Protein 2P1A (pdb70)

InterPro domains:
  IPR034660 DinB/YfiT-like putative metalloenzymes [G3DSA:1.20.120.450] (1-145)
  IPR034660 DinB/YfiT-like putative metalloenzymes [SSF109854] (1-140)

Structure (mmCIF, N/CA/C/O backbone):
data_2P1A
#
_entry.id   2P1A
#
_cell.length_a   45.470
_cell.length_b   77.820
_cell.length_c   87.070
_cell.angle_alpha   90.000
_cell.angle_beta   90.000
_cell.angle_gamma   90.000
#
_symmetry.space_group_name_H-M   'P 21 21 21'
#
loop_
_entity.id
_entity.type
_entity.pdbx_description
1 polymer 'Hypothetical protein'
2 water water
#
loop_
_atom_site.group_PDB
_atom_site.id
_atom_site.type_symbol
_atom_site.label_atom_id
_atom_site.label_alt_id
_atom_site.label_comp_id
_atom_site.label_asym_id
_atom_site.label_entity_id
_atom_site.label_seq_id
_atom_site.pdbx_PDB_ins_code
_atom_site.Cartn_x
_atom_site.Cartn_y
_atom_site.Cartn_z
_atom_site.occupancy
_atom_site.B_iso_or_equiv
_atom_site.auth_seq_id
_atom_site.auth_comp_id
_atom_site.auth_asym_id
_atom_site.auth_atom_id
_atom_site.pdbx_PDB_model_num
ATOM 1 N N . GLY A 1 1 ? 54.328 45.294 68.253 1.00 65.51 0 GLY A N 1
ATOM 2 C CA . GLY A 1 1 ? 55.612 45.481 67.514 1.00 65.10 0 GLY A CA 1
ATOM 3 C C . GLY A 1 1 ? 55.518 44.609 66.286 1.00 66.02 0 GLY A C 1
ATOM 4 O O . GLY A 1 1 ? 55.231 45.091 65.198 1.00 65.88 0 GLY A O 1
ATOM 13 N N . PHE A 1 3 ? 53.260 42.173 66.074 1.00 54.80 2 PHE A N 1
ATOM 14 C CA . PHE A 1 3 ? 51.812 42.009 65.908 1.00 49.76 2 PHE A CA 1
ATOM 15 C C . PHE A 1 3 ? 51.133 43.216 65.284 1.00 46.49 2 PHE A C 1
ATOM 16 O O . PHE A 1 3 ? 50.301 43.057 64.392 1.00 44.86 2 PHE A O 1
ATOM 24 N N . VAL A 1 4 ? 51.483 44.414 65.756 1.00 43.96 3 VAL A N 1
ATOM 25 C CA . VAL A 1 4 ? 50.940 45.664 65.200 1.00 41.79 3 VAL A CA 1
ATOM 26 C C . VAL A 1 4 ? 51.419 45.825 63.748 1.00 41.32 3 VAL A C 1
ATOM 27 O O . VAL A 1 4 ? 50.619 46.170 62.878 1.00 41.01 3 VAL A O 1
ATOM 31 N N . GLN A 1 5 ? 52.697 45.556 63.488 1.00 41.48 4 GLN A N 1
ATOM 32 C CA . GLN A 1 5 ? 53.218 45.643 62.122 1.00 45.13 4 GLN A CA 1
ATOM 33 C C . GLN A 1 5 ? 52.550 44.666 61.167 1.00 42.97 4 GLN A C 1
ATOM 34 O O . GLN A 1 5 ? 52.336 45.003 59.995 1.00 44.54 4 GLN A O 1
ATOM 40 N N . SER A 1 6 ? 52.232 43.469 61.661 1.00 41.59 5 SER A N 1
ATOM 41 C CA . SER A 1 6 ? 51.513 42.472 60.870 1.00 40.84 5 SER A CA 1
ATOM 42 C C . SER A 1 6 ? 50.129 42.985 60.492 1.00 38.73 5 SER A C 1
ATOM 43 O O . SER A 1 6 ? 49.745 42.922 59.328 1.00 38.31 5 SER A O 1
ATOM 46 N N . ALA A 1 7 ? 49.397 43.507 61.476 1.00 37.89 6 ALA A N 1
ATOM 47 C CA . ALA A 1 7 ? 48.041 44.038 61.256 1.00 35.91 6 ALA A CA 1
ATOM 48 C C . ALA A 1 7 ? 48.029 45.244 60.312 1.00 35.38 6 ALA A C 1
ATOM 49 O O . ALA A 1 7 ? 47.118 45.360 59.503 1.00 36.27 6 ALA A O 1
ATOM 51 N N . LEU A 1 8 ? 49.025 46.125 60.420 1.00 35.17 7 LEU A N 1
ATOM 52 C CA . LEU A 1 8 ? 49.137 47.284 59.532 1.00 36.56 7 LEU A CA 1
ATOM 53 C C . LEU A 1 8 ? 49.534 46.868 58.107 1.00 39.76 7 LEU A C 1
ATOM 54 O O . LEU A 1 8 ? 49.140 47.543 57.158 1.00 40.44 7 LEU A O 1
ATOM 59 N N . HIS A 1 9 ? 50.315 45.795 57.951 1.00 41.91 8 HIS A N 1
ATOM 60 C CA . HIS A 1 9 ? 50.659 45.297 56.606 1.00 44.55 8 HIS A CA 1
ATOM 61 C C . HIS A 1 9 ? 49.408 44.725 55.920 1.00 44.23 8 HIS A C 1
ATOM 62 O O . HIS A 1 9 ? 49.172 44.980 54.732 1.00 45.68 8 HIS A O 1
ATOM 69 N N . GLN A 1 10 ? 48.617 43.975 56.686 1.00 43.41 9 GLN A N 1
ATOM 70 C CA . GLN A 1 10 ? 47.341 43.399 56.230 1.00 44.61 9 GLN A CA 1
ATOM 71 C C . GLN A 1 10 ? 46.441 44.520 55.657 1.00 46.73 9 GLN A C 1
ATOM 72 O O . GLN A 1 10 ? 45.893 44.388 54.554 1.00 48.69 9 GLN A O 1
ATOM 78 N N . LEU A 1 11 ? 46.351 45.629 56.395 1.00 46.46 10 LEU A N 1
ATOM 79 C CA . LEU A 1 11 ? 45.575 46.798 55.993 1.00 46.39 10 LEU A CA 1
ATOM 80 C C . LEU A 1 11 ? 46.185 47.543 54.802 1.00 46.90 10 LEU A C 1
ATOM 81 O O . LEU A 1 11 ? 45.443 47.968 53.913 1.00 48.35 10 LEU A O 1
ATOM 86 N N . LYS A 1 12 ? 47.508 47.709 54.782 1.00 47.59 11 LYS A N 1
ATOM 87 C CA . LYS A 1 12 ? 48.171 48.419 53.678 1.00 50.08 11 LYS A CA 1
ATOM 88 C C . LYS A 1 12 ? 47.948 47.722 52.340 1.00 50.70 11 LYS A C 1
ATOM 89 O O . LYS A 1 12 ? 47.722 48.402 51.336 1.00 51.70 11 LYS A O 1
ATOM 95 N N . VAL A 1 13 ? 48.049 46.387 52.333 1.00 50.30 12 VAL A N 1
ATOM 96 C CA . VAL A 1 13 ? 47.804 45.572 51.124 1.00 49.53 12 VAL A CA 1
ATOM 97 C C . VAL A 1 13 ? 46.365 45.759 50.639 1.00 48.74 12 VAL A C 1
ATOM 98 O O . VAL A 1 13 ? 46.134 45.890 49.439 1.00 51.18 12 VAL A O 1
ATOM 102 N N . ALA A 1 14 ? 45.420 45.774 51.581 1.00 47.28 13 ALA A N 1
ATOM 103 C CA . ALA A 1 14 ? 44.000 46.011 51.303 1.00 46.67 13 ALA A CA 1
ATOM 104 C C . ALA A 1 14 ? 43.787 47.388 50.653 1.00 47.26 13 ALA A C 1
ATOM 105 O O . ALA A 1 14 ? 43.128 47.497 49.610 1.00 48.06 13 ALA A O 1
ATOM 107 N N . VAL A 1 15 ? 44.363 48.420 51.276 1.00 46.61 14 VAL A N 1
ATOM 108 C CA . VAL A 1 15 ? 44.298 49.795 50.776 1.00 44.66 14 VAL A CA 1
ATOM 109 C C . VAL A 1 15 ? 44.985 49.899 49.422 1.00 47.67 14 VAL A C 1
ATOM 110 O O . VAL A 1 15 ? 44.388 50.416 48.487 1.00 47.17 14 VAL A O 1
ATOM 114 N N . ASP A 1 16 ? 46.227 49.413 49.333 1.00 49.07 15 ASP A N 1
ATOM 115 C CA . ASP A 1 16 ? 47.006 49.467 48.084 1.00 50.30 15 ASP A CA 1
ATOM 116 C C . ASP A 1 16 ? 46.318 48.773 46.911 1.00 50.14 15 ASP A C 1
ATOM 117 O O . ASP A 1 16 ? 46.428 49.275 45.793 1.00 52.68 15 ASP A O 1
ATOM 122 N N . THR A 1 17 ? 45.614 47.661 47.168 1.00 50.45 16 THR A N 1
ATOM 123 C CA A THR A 1 17 ? 44.855 46.946 46.130 0.50 50.96 16 THR A CA 1
ATOM 124 C CA B THR A 1 17 ? 44.868 46.954 46.115 0.50 50.98 16 THR A CA 1
ATOM 125 C C . THR A 1 17 ? 43.595 47.735 45.745 1.00 51.40 16 THR A C 1
ATOM 126 O O . THR A 1 17 ? 43.219 47.788 44.569 1.00 52.37 16 THR A O 1
ATOM 133 N N . SER A 1 18 ? 42.934 48.345 46.737 1.00 50.40 17 SER A N 1
ATOM 134 C CA . SER A 1 18 ? 41.740 49.171 46.482 1.00 49.51 17 SER A CA 1
ATOM 135 C C . SER A 1 18 ? 42.069 50.388 45.620 1.00 50.50 17 SER A C 1
ATOM 136 O O . SER A 1 18 ? 41.258 50.779 44.786 1.00 51.59 17 SER A O 1
ATOM 139 N N . ILE A 1 19 ? 43.243 50.983 45.844 1.00 50.54 18 ILE A N 1
ATOM 140 C CA . ILE A 1 19 ? 43.706 52.147 45.089 1.00 52.00 18 ILE A CA 1
ATOM 141 C C . ILE A 1 19 ? 43.930 51.777 43.624 1.00 56.19 18 ILE A C 1
ATOM 142 O O . ILE A 1 19 ? 43.466 52.507 42.746 1.00 58.53 18 ILE A O 1
ATOM 147 N N . GLN A 1 20 ? 44.603 50.653 43.363 1.00 60.07 19 GLN A N 1
ATOM 148 C CA . GLN A 1 20 ? 44.858 50.208 41.975 1.00 64.55 19 GLN A CA 1
ATOM 149 C C . GLN A 1 20 ? 43.579 49.704 41.275 1.00 66.55 19 GLN A C 1
ATOM 150 O O . GLN A 1 20 ? 43.446 49.882 40.059 1.00 67.06 19 GLN A O 1
ATOM 164 N N . LEU A 1 22 ? 40.661 51.042 41.691 1.00 70.75 21 LEU A N 1
ATOM 165 C CA . LEU A 1 22 ? 40.015 52.317 41.287 1.00 68.87 21 LEU A CA 1
ATOM 166 C C . LEU A 1 22 ? 40.574 52.927 39.986 1.00 69.58 21 LEU A C 1
ATOM 167 O O . LEU A 1 22 ? 39.895 53.752 39.370 1.00 69.67 21 LEU A O 1
ATOM 172 N N . ASP A 1 23 ? 41.797 52.557 39.588 1.00 70.44 22 ASP A N 1
ATOM 173 C CA . ASP A 1 23 ? 42.365 53.010 38.305 1.00 71.46 22 ASP A CA 1
ATOM 174 C C . ASP A 1 23 ? 41.703 52.323 37.084 1.00 72.19 22 ASP A C 1
ATOM 175 O O . ASP A 1 23 ? 41.754 52.869 35.980 1.00 72.54 22 ASP A O 1
ATOM 180 N N . GLN A 1 24 ? 41.063 51.164 37.286 1.00 73.33 23 GLN A N 1
ATOM 181 C CA . GLN A 1 24 ? 40.424 50.395 36.196 1.00 74.23 23 GLN A CA 1
ATOM 182 C C . GLN A 1 24 ? 38.977 50.832 35.872 1.00 75.03 23 GLN A C 1
ATOM 183 O O . GLN A 1 24 ? 38.326 50.168 35.052 1.00 75.40 23 GLN A O 1
ATOM 189 N N . TYR A 1 25 ? 38.467 51.894 36.524 1.00 75.57 24 TYR A N 1
ATOM 190 C CA . TYR A 1 25 ? 37.098 52.426 36.303 1.00 74.98 24 TYR A CA 1
ATOM 191 C C . TYR A 1 25 ? 37.075 53.952 36.252 1.00 74.55 24 TYR A C 1
ATOM 192 O O . TYR A 1 25 ? 37.995 54.605 36.755 1.00 74.10 24 TYR A O 1
ATOM 201 N N . THR A 1 26 ? 36.011 54.496 35.647 1.00 74.54 25 THR A N 1
ATOM 202 C CA . THR A 1 26 ? 35.750 55.953 35.576 1.00 73.53 25 THR A CA 1
ATOM 203 C C . THR A 1 26 ? 34.661 56.266 36.605 1.00 73.08 25 THR A C 1
ATOM 204 O O . THR A 1 26 ? 33.939 55.363 37.063 1.00 72.25 25 THR A O 1
ATOM 208 N N . GLU A 1 27 ? 34.537 57.544 36.955 1.00 72.97 26 GLU A N 1
ATOM 209 C CA . GLU A 1 27 ? 33.516 58.002 37.912 1.00 73.63 26 GLU A CA 1
ATOM 210 C C . GLU A 1 27 ? 32.100 57.685 37.410 1.00 73.42 26 GLU A C 1
ATOM 211 O O . GLU A 1 27 ? 31.262 57.225 38.190 1.00 73.75 26 GLU A O 1
ATOM 217 N N . ILE A 1 28 ? 31.865 57.893 36.107 1.00 73.01 27 ILE A N 1
ATOM 218 C CA . ILE A 1 28 ? 30.587 57.553 35.447 1.00 72.00 27 ILE A CA 1
ATOM 219 C C . ILE A 1 28 ? 30.308 56.051 35.534 1.00 71.58 27 ILE A C 1
ATOM 220 O O . ILE A 1 28 ? 29.228 55.652 35.969 1.00 71.68 27 ILE A O 1
ATOM 225 N N . ASP A 1 29 ? 31.304 55.245 35.165 1.00 71.29 28 ASP A N 1
ATOM 226 C CA . ASP A 1 29 ? 31.197 53.767 35.177 1.00 71.68 28 ASP A CA 1
ATOM 227 C C . ASP A 1 29 ? 30.784 53.226 36.564 1.00 70.06 28 ASP A C 1
ATOM 228 O O . ASP A 1 29 ? 29.915 52.348 36.659 1.00 69.27 28 ASP A O 1
ATOM 233 N N . LEU A 1 30 ? 31.406 53.770 37.619 1.00 68.74 29 LEU A N 1
ATOM 234 C CA . LEU A 1 30 ? 31.097 53.404 39.021 1.00 66.70 29 LEU A CA 1
ATOM 235 C C . LEU A 1 30 ? 29.740 53.939 39.482 1.00 65.98 29 LEU A C 1
ATOM 236 O O . LEU A 1 30 ? 29.080 53.306 40.320 1.00 65.36 29 LEU A O 1
ATOM 241 N N . LYS A 1 31 ? 29.358 55.116 38.976 1.00 65.37 30 LYS A N 1
ATOM 242 C CA . LYS A 1 31 ? 28.050 55.715 39.278 1.00 64.96 30 LYS A CA 1
ATOM 243 C C . LYS A 1 31 ? 26.877 54.941 38.662 1.00 66.85 30 LYS A C 1
ATOM 244 O O . LYS A 1 31 ? 25.816 54.860 39.290 1.00 66.50 30 LYS A O 1
ATOM 250 N N . ILE A 1 32 ? 27.070 54.370 37.466 1.00 69.76 31 ILE A N 1
ATOM 251 C CA . ILE A 1 32 ? 26.029 53.563 36.805 1.00 72.10 31 ILE A CA 1
ATOM 252 C C . ILE A 1 32 ? 25.884 52.179 37.462 1.00 75.49 31 ILE A C 1
ATOM 253 O O . ILE A 1 32 ? 24.804 51.829 37.957 1.00 75.74 31 ILE A O 1
ATOM 258 N N . ALA A 1 33 ? 26.990 51.422 37.467 1.00 78.74 32 ALA A N 1
ATOM 259 C CA . ALA A 1 33 ? 27.028 50.011 37.900 1.00 80.71 32 ALA A CA 1
ATOM 260 C C . ALA A 1 33 ? 26.699 49.749 39.385 1.00 83.45 32 ALA A C 1
ATOM 261 O O . ALA A 1 33 ? 27.114 50.541 40.233 1.00 83.13 32 ALA A O 1
ATOM 263 N N . PRO A 1 34 ? 25.911 48.677 39.700 1.00 87.02 33 PRO A N 1
ATOM 264 C CA . PRO A 1 34 ? 25.232 47.739 38.778 1.00 89.01 33 PRO A CA 1
ATOM 265 C C . PRO A 1 34 ? 23.998 48.412 38.164 1.00 90.18 33 PRO A C 1
ATOM 266 O O . PRO A 1 34 ? 23.417 49.317 38.780 1.00 89.54 33 PRO A O 1
ATOM 270 N N . ILE A 1 35 ? 23.607 47.954 36.972 1.00 91.74 34 ILE A N 1
ATOM 271 C CA . ILE A 1 35 ? 22.485 48.547 36.221 1.00 91.91 34 ILE A CA 1
ATOM 272 C C . ILE A 1 35 ? 21.182 48.480 37.048 1.00 92.03 34 ILE A C 1
ATOM 273 O O . ILE A 1 35 ? 20.653 49.528 37.436 1.00 92.33 34 ILE A O 1
ATOM 278 N N . GLN A 1 36 ? 20.711 47.262 37.338 1.00 91.96 35 GLN A N 1
ATOM 279 C CA . GLN A 1 36 ? 19.493 47.030 38.149 1.00 91.46 35 GLN A CA 1
ATOM 280 C C . GLN A 1 36 ? 19.927 46.801 39.604 1.00 90.15 35 GLN A C 1
ATOM 281 O O . GLN A 1 36 ? 20.263 45.672 39.980 1.00 90.85 35 GLN A O 1
ATOM 283 N N . SER A 1 37 ? 19.946 47.880 40.397 1.00 88.04 36 SER A N 1
ATOM 284 C CA . SER A 1 37 ? 20.370 47.841 41.812 1.00 85.57 36 SER A CA 1
ATOM 285 C C . SER A 1 37 ? 20.011 49.106 42.592 1.00 84.27 36 SER A C 1
ATOM 286 O O . SER A 1 37 ? 19.795 50.172 42.004 1.00 84.29 36 SER A O 1
ATOM 289 N N . LYS A 1 38 ? 19.971 48.959 43.919 1.00 82.83 37 LYS A N 1
ATOM 290 C CA . LYS A 1 38 ? 19.686 50.064 44.856 1.00 81.29 37 LYS A CA 1
ATOM 291 C C . LYS A 1 38 ? 20.959 50.862 45.224 1.00 79.60 37 LYS A C 1
ATOM 292 O O . LYS A 1 38 ? 20.870 52.049 45.550 1.00 78.96 37 LYS A O 1
ATOM 294 N N . ARG A 1 39 ? 22.124 50.200 45.166 1.00 77.73 38 ARG A N 1
ATOM 295 C CA . ARG A 1 39 ? 23.438 50.783 45.504 1.00 75.63 38 ARG A CA 1
ATOM 296 C C . ARG A 1 39 ? 24.325 50.973 44.272 1.00 72.36 38 ARG A C 1
ATOM 297 O O . ARG A 1 39 ? 24.143 50.293 43.269 1.00 71.76 38 ARG A O 1
ATOM 305 N N . SER A 1 40 ? 25.284 51.895 44.378 1.00 68.71 39 SER A N 1
ATOM 306 C CA . SER A 1 40 ? 26.245 52.198 43.308 1.00 65.90 39 SER A CA 1
ATOM 307 C C . SER A 1 40 ? 27.672 51.892 43.764 1.00 63.73 39 SER A C 1
ATOM 308 O O . SER A 1 40 ? 28.002 52.069 44.942 1.00 62.12 39 SER A O 1
ATOM 311 N N . LEU A 1 41 ? 28.507 51.441 42.826 1.00 60.50 40 LEU A N 1
ATOM 312 C CA . LEU A 1 41 ? 29.931 51.205 43.093 1.00 60.42 40 LEU A CA 1
ATOM 313 C C . LEU A 1 41 ? 30.671 52.472 43.556 1.00 58.51 40 LEU A C 1
ATOM 314 O O . LEU A 1 41 ? 31.607 52.384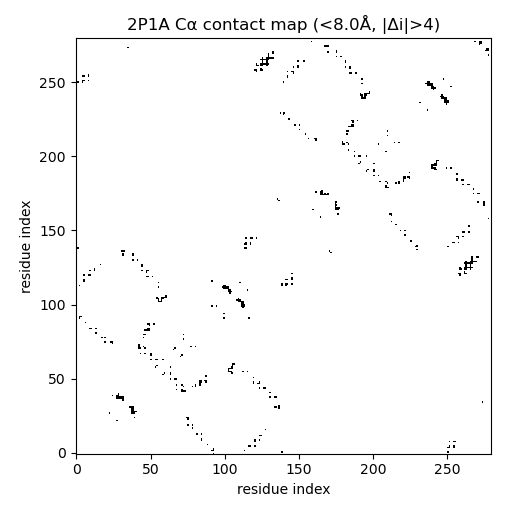 44.358 1.00 58.93 40 LEU A O 1
ATOM 319 N N . PHE A 1 42 ? 30.240 53.632 43.067 1.00 54.52 41 PHE A N 1
ATOM 320 C CA . PHE A 1 42 ? 30.847 54.899 43.440 1.00 51.84 41 PHE A CA 1
ATOM 321 C C . PHE A 1 42 ? 30.652 55.196 44.930 1.00 51.08 41 PHE A C 1
ATOM 322 O O . PHE A 1 42 ? 31.620 55.450 45.639 1.00 50.15 41 PHE A O 1
ATOM 330 N N . GLU A 1 43 ? 29.398 55.154 45.374 1.00 50.90 42 GLU A N 1
ATOM 331 C CA . GLU A 1 43 ? 29.025 55.424 46.771 1.00 51.89 42 GLU A CA 1
ATOM 332 C C . GLU A 1 43 ? 29.685 54.451 47.757 1.00 51.62 42 GLU A C 1
ATOM 333 O O . GLU A 1 43 ? 30.033 54.840 48.874 1.00 52.99 42 GLU A O 1
ATOM 344 N N . TYR A 1 45 ? 32.628 52.559 47.112 1.00 47.18 44 TYR A N 1
ATOM 345 C CA . TYR A 1 45 ? 34.071 52.897 47.108 1.00 45.50 44 TYR A CA 1
ATOM 346 C C . TYR A 1 45 ? 34.331 54.198 47.885 1.00 44.30 44 TYR A C 1
ATOM 347 O O . TYR A 1 45 ? 35.359 54.323 48.540 1.00 45.15 44 TYR A O 1
ATOM 356 N N . ALA A 1 46 ? 33.414 55.162 47.768 1.00 42.34 45 ALA A N 1
ATOM 357 C CA . ALA A 1 46 ? 33.481 56.413 48.509 1.00 42.13 45 ALA A CA 1
ATOM 358 C C . ALA A 1 46 ? 33.445 56.122 50.007 1.00 41.39 45 ALA A C 1
ATOM 359 O O . ALA A 1 46 ? 34.247 56.670 50.744 1.00 43.91 45 ALA A O 1
ATOM 361 N N . HIS A 1 47 ? 32.535 55.246 50.435 1.00 41.96 46 HIS A N 1
ATOM 362 C CA . HIS A 1 47 ? 32.404 54.830 51.855 1.00 42.81 46 HIS A CA 1
ATOM 363 C C . HIS A 1 47 ? 33.643 54.046 52.334 1.00 40.85 46 HIS A C 1
ATOM 364 O O . HIS A 1 47 ? 34.087 54.222 53.468 1.00 38.69 46 HIS A O 1
ATOM 371 N N . LEU A 1 48 ? 34.187 53.196 51.455 1.00 39.18 47 LEU A N 1
ATOM 372 C CA . LEU A 1 48 ? 35.390 52.397 51.726 1.00 38.72 47 LEU A CA 1
ATOM 373 C C . LEU A 1 48 ? 36.580 53.286 52.045 1.00 39.57 47 LEU A C 1
ATOM 374 O O . LEU A 1 48 ? 37.333 53.001 52.991 1.00 37.37 47 LEU A O 1
ATOM 379 N N . SER A 1 49 ? 36.724 54.369 51.275 1.00 39.04 48 SER A N 1
ATOM 380 C CA . SER A 1 49 ? 37.836 55.316 51.459 1.00 38.78 48 SER A CA 1
ATOM 381 C C . SER A 1 49 ? 37.882 56.041 52.802 1.00 36.52 48 SER A C 1
ATOM 382 O O . SER A 1 49 ? 38.957 56.491 53.203 1.00 36.05 48 SER A O 1
ATOM 385 N N . LEU A 1 50 ? 36.733 56.152 53.469 1.00 36.35 49 LEU A N 1
ATOM 386 C CA . LEU A 1 50 ? 36.613 56.808 54.794 1.00 35.11 49 LEU A CA 1
ATOM 387 C C . LEU A 1 50 ? 36.725 55.885 56.000 1.00 35.39 49 LEU A C 1
ATOM 388 O O . LEU A 1 50 ? 36.732 56.391 57.123 1.00 33.81 49 LEU A O 1
ATOM 393 N N . ILE A 1 51 ? 36.812 54.569 55.783 1.00 36.11 50 ILE A N 1
ATOM 394 C CA . ILE A 1 51 ? 36.846 53.567 56.870 1.00 37.05 50 ILE A CA 1
ATOM 395 C C . ILE A 1 51 ? 37.967 53.812 57.884 1.00 37.23 50 ILE A C 1
ATOM 396 O O . ILE A 1 51 ? 37.698 53.923 59.084 1.00 37.31 50 ILE A O 1
ATOM 401 N N . CYS A 1 52 ? 39.198 53.927 57.390 1.00 37.97 51 CYS A N 1
ATOM 402 C CA . CYS A 1 52 ? 40.380 54.188 58.234 1.00 37.06 51 CYS A CA 1
ATOM 403 C C . CYS A 1 52 ? 40.239 55.441 59.084 1.00 36.35 51 CYS A C 1
ATOM 404 O O . CYS A 1 52 ? 40.508 55.400 60.285 1.00 31.46 51 CYS A O 1
ATOM 407 N N . HIS A 1 53 ? 39.826 56.543 58.447 1.00 36.20 52 HIS A N 1
ATOM 408 C CA . HIS A 1 53 ? 39.580 57.814 59.162 1.00 35.36 52 HIS A CA 1
ATOM 409 C C . HIS A 1 53 ? 38.474 57.677 60.184 1.00 33.99 52 HIS A C 1
ATOM 410 O O . HIS A 1 53 ? 38.654 58.025 61.374 1.00 32.76 52 HIS A O 1
ATOM 417 N N . ALA A 1 54 ? 37.336 57.164 59.712 1.00 34.35 53 ALA A N 1
ATOM 418 C CA . ALA A 1 54 ? 36.131 57.014 60.543 1.00 34.94 53 ALA A CA 1
ATOM 419 C C . ALA A 1 54 ? 36.323 56.113 61.750 1.00 34.09 53 ALA A C 1
ATOM 420 O O . ALA A 1 54 ? 35.916 56.474 62.834 1.00 36.33 53 ALA A O 1
ATOM 422 N N . ASP A 1 55 ? 36.927 54.947 61.548 1.00 35.09 54 ASP A N 1
ATOM 423 C CA . ASP A 1 55 ? 37.142 53.985 62.639 1.00 35.63 54 ASP A CA 1
ATOM 424 C C . ASP A 1 55 ? 38.184 54.455 63.632 1.00 36.05 54 ASP A C 1
ATOM 425 O O . ASP A 1 55 ? 38.096 54.107 64.817 1.00 37.94 54 ASP A O 1
ATOM 430 N N . LEU A 1 56 ? 39.152 55.247 63.161 1.00 35.35 55 LEU A N 1
ATOM 431 C CA . LEU A 1 56 ? 40.121 55.891 64.051 1.00 36.06 55 LEU A CA 1
ATOM 432 C C . LEU A 1 56 ? 39.401 56.929 64.918 1.00 35.24 55 LEU A C 1
ATOM 433 O O . LEU A 1 56 ? 39.661 57.004 66.124 1.00 31.66 55 LEU A O 1
ATOM 438 N N . LEU A 1 57 ? 38.521 57.728 64.301 1.00 33.64 56 LEU A N 1
ATOM 439 C CA . LEU A 1 57 ? 37.695 58.694 65.056 1.00 34.41 56 LEU A CA 1
ATOM 440 C C . LEU A 1 57 ? 36.857 57.983 66.125 1.00 33.47 56 LEU A C 1
ATOM 441 O O . LEU A 1 57 ? 36.812 58.439 67.247 1.00 35.57 56 LEU A O 1
ATOM 446 N N . ILE A 1 58 ? 36.226 56.864 65.766 1.00 35.53 57 ILE A N 1
ATOM 447 C CA . ILE A 1 58 ? 35.419 56.049 66.703 1.00 36.33 57 ILE A CA 1
ATOM 448 C C . ILE A 1 58 ? 36.282 55.616 67.880 1.00 36.93 57 ILE A C 1
ATOM 449 O O . ILE A 1 58 ? 35.904 55.821 69.035 1.00 38.21 57 ILE A O 1
ATOM 454 N N . LEU A 1 59 ? 37.448 55.051 67.572 1.00 38.63 58 LEU A N 1
ATOM 455 C CA . LEU A 1 59 ? 38.449 54.638 68.591 1.00 40.17 58 LEU A CA 1
ATOM 456 C C . LEU A 1 59 ? 38.877 55.782 69.529 1.00 39.61 58 LEU A C 1
ATOM 457 O O . LEU A 1 59 ? 39.081 55.564 70.724 1.00 36.62 58 LEU A O 1
ATOM 462 N N . ASN A 1 60 ? 39.012 56.984 68.957 1.00 39.30 59 ASN A N 1
ATOM 463 C CA . ASN A 1 60 ? 39.394 58.205 69.679 1.00 39.32 59 ASN A CA 1
ATOM 464 C C . ASN A 1 60 ? 38.201 58.961 70.293 1.00 39.73 59 ASN A C 1
ATOM 465 O O . ASN A 1 60 ? 38.247 60.179 70.450 1.00 42.66 59 ASN A O 1
ATOM 470 N N . GLY A 1 61 ? 37.130 58.244 70.632 1.00 39.85 60 GLY A N 1
ATOM 471 C CA . GLY A 1 61 ? 36.000 58.818 71.349 1.00 38.23 60 GLY A CA 1
ATOM 472 C C . GLY A 1 61 ? 35.016 59.691 70.626 1.00 37.72 60 GLY A C 1
ATOM 473 O O . GLY A 1 61 ? 34.253 60.390 71.288 1.00 37.46 60 GLY A O 1
ATOM 474 N N . SER A 1 62 ? 34.995 59.654 69.292 1.00 35.66 61 SER A N 1
ATOM 475 C CA . SER A 1 62 ? 34.033 60.464 68.548 1.00 35.55 61 SER A CA 1
ATOM 476 C C . SER A 1 62 ? 32.598 60.011 68.789 1.00 37.60 61 SER A C 1
ATOM 477 O O . SER A 1 62 ? 32.338 58.827 69.023 1.00 39.86 61 SER A O 1
ATOM 480 N N . THR A 1 63 ? 31.688 60.979 68.713 1.00 38.30 62 THR A N 1
ATOM 481 C CA . THR A 1 63 ? 30.259 60.766 68.922 1.00 38.12 62 THR A CA 1
ATOM 482 C C . THR A 1 63 ? 29.599 60.205 67.674 1.00 40.42 62 THR A C 1
ATOM 483 O O . THR A 1 63 ? 30.173 60.222 66.561 1.00 39.67 62 THR A O 1
ATOM 487 N N . GLU A 1 64 ? 28.358 59.758 67.867 1.00 42.61 63 GLU A N 1
ATOM 488 C CA . GLU A 1 64 ? 27.533 59.252 66.779 1.00 43.51 63 GLU A CA 1
ATOM 489 C C . GLU A 1 64 ? 27.293 60.331 65.735 1.00 42.89 63 GLU A C 1
ATOM 490 O O . GLU A 1 64 ? 27.416 60.047 64.544 1.00 43.59 63 GLU A O 1
ATOM 496 N N . LYS A 1 65 ? 26.966 61.551 66.182 1.00 42.96 64 LYS A N 1
ATOM 497 C CA . LYS A 1 65 ? 26.693 62.678 65.255 1.00 43.40 64 LYS A CA 1
ATOM 498 C C . LYS A 1 65 ? 27.906 63.067 64.414 1.00 42.84 64 LYS A C 1
ATOM 499 O O . LYS A 1 65 ? 27.738 63.413 63.232 1.00 43.89 64 LYS A O 1
ATOM 505 N N . GLU A 1 66 ? 29.098 63.066 65.029 1.00 41.75 65 GLU A N 1
ATOM 506 C CA A GLU A 1 66 ? 30.317 63.366 64.273 0.50 39.82 65 GLU A CA 1
ATOM 507 C CA B GLU A 1 66 ? 30.362 63.300 64.315 0.50 41.87 65 GLU A CA 1
ATOM 508 C C . GLU A 1 66 ? 30.489 62.376 63.123 1.00 41.70 65 GLU A C 1
ATOM 509 O O . GLU A 1 66 ? 30.783 62.813 62.002 1.00 40.71 65 GLU A O 1
ATOM 520 N N . LEU A 1 67 ? 30.325 61.076 63.411 1.00 42.25 66 LEU A N 1
ATOM 521 C CA . LEU A 1 67 ? 30.450 60.024 62.385 1.00 42.72 66 LEU A CA 1
ATOM 522 C C . LEU A 1 67 ? 29.367 60.141 61.332 1.00 43.69 66 LEU A C 1
ATOM 523 O O . LEU A 1 67 ? 29.654 59.934 60.148 1.00 43.49 66 LEU A O 1
ATOM 528 N N . HIS A 1 68 ? 28.145 60.485 61.755 1.00 45.78 67 HIS A N 1
ATOM 529 C CA . HIS A 1 68 ? 27.033 60.718 60.825 1.00 48.48 67 HIS A CA 1
ATOM 530 C C . HIS A 1 68 ? 27.403 61.866 59.874 1.00 47.16 67 HIS A C 1
ATOM 531 O O . HIS A 1 68 ? 27.365 61.697 58.645 1.00 48.00 67 HIS A O 1
ATOM 538 N N . THR A 1 69 ? 27.787 63.002 60.461 1.00 44.66 68 THR A N 1
ATOM 539 C CA . THR A 1 69 ? 28.205 64.195 59.707 1.00 43.16 68 THR A CA 1
ATOM 540 C C . THR A 1 69 ? 29.413 63.931 58.788 1.00 43.55 68 THR A C 1
ATOM 541 O O . THR A 1 69 ? 29.448 64.415 57.647 1.00 44.30 68 THR A O 1
ATOM 545 N N . PHE A 1 70 ? 30.379 63.162 59.304 1.00 42.80 69 PHE A N 1
ATOM 546 C CA . PHE A 1 70 ? 31.613 62.795 58.595 1.00 42.16 69 PHE A CA 1
ATOM 547 C C . PHE A 1 70 ? 31.282 62.046 57.305 1.00 41.41 69 PHE A C 1
ATOM 548 O O . PHE A 1 70 ? 31.618 62.513 56.221 1.00 41.36 69 PHE A O 1
ATOM 556 N N . TYR A 1 71 ? 30.581 60.922 57.426 1.00 43.69 70 TYR A N 1
ATOM 557 C CA . TYR A 1 71 ? 30.164 60.125 56.243 1.00 45.89 70 TYR A CA 1
ATOM 558 C C . TYR A 1 71 ? 29.180 60.869 55.303 1.00 47.54 70 TYR A C 1
ATOM 559 O O . TYR A 1 71 ? 29.221 60.676 54.090 1.00 46.73 70 TYR A O 1
ATOM 568 N N . LYS A 1 72 ? 28.305 61.699 55.871 1.00 50.35 71 LYS A N 1
ATOM 569 C CA . LYS A 1 72 ? 27.337 62.463 55.092 1.00 53.83 71 LYS A CA 1
ATOM 570 C C . LYS A 1 72 ? 28.011 63.550 54.256 1.00 53.56 71 LYS A C 1
ATOM 571 O O . LYS A 1 72 ? 27.803 63.608 53.048 1.00 53.93 71 LYS A O 1
ATOM 577 N N . GLU A 1 73 ? 28.846 64.366 54.898 1.00 53.54 72 GLU A N 1
ATOM 578 C CA . GLU A 1 73 ? 29.450 65.543 54.266 1.00 54.05 72 GLU A CA 1
ATOM 579 C C . GLU A 1 73 ? 30.867 65.370 53.709 1.00 54.42 72 GLU A C 1
ATOM 580 O O . GLU A 1 73 ? 31.186 66.002 52.698 1.00 53.83 72 GLU A O 1
ATOM 586 N N . GLN A 1 74 ? 31.699 64.524 54.337 1.00 54.49 73 GLN A N 1
ATOM 587 C CA . GLN A 1 74 ? 33.123 64.336 53.924 1.00 53.30 73 GLN A CA 1
ATOM 588 C C . GLN A 1 74 ? 33.426 63.173 52.974 1.00 51.84 73 GLN A C 1
ATOM 589 O O . GLN A 1 74 ? 34.595 62.831 52.800 1.00 50.00 73 GLN A O 1
ATOM 595 N N . THR A 1 75 ? 32.398 62.595 52.344 1.00 51.25 74 THR A N 1
ATOM 596 C CA . THR A 1 75 ? 32.585 61.512 51.384 1.00 51.69 74 THR A CA 1
ATOM 597 C C . THR A 1 75 ? 33.227 62.095 50.121 1.00 51.55 74 THR A C 1
ATOM 598 O O . THR A 1 75 ? 32.781 63.134 49.650 1.00 51.63 74 THR A O 1
ATOM 602 N N . PRO A 1 76 ? 34.302 61.471 49.607 1.00 51.90 75 PRO A N 1
ATOM 603 C CA . PRO A 1 76 ? 34.913 61.998 48.389 1.00 53.94 75 PRO A CA 1
ATOM 604 C C . PRO A 1 76 ? 34.003 62.027 47.139 1.00 55.42 75 PRO A C 1
ATOM 605 O O . PRO A 1 76 ? 33.136 61.162 46.983 1.00 55.11 75 PRO A O 1
ATOM 609 N N . GLU A 1 77 ? 34.230 63.021 46.278 1.00 56.88 76 GLU A N 1
ATOM 610 C CA . GLU A 1 77 ? 33.464 63.228 45.046 1.00 58.72 76 GLU A CA 1
ATOM 611 C C . GLU A 1 77 ? 34.221 62.862 43.769 1.00 58.14 76 GLU A C 1
ATOM 612 O O . GLU A 1 77 ? 33.680 63.032 42.671 1.00 60.12 76 GLU A O 1
ATOM 618 N N . THR A 1 78 ? 35.464 62.390 43.896 1.00 56.71 77 THR A N 1
ATOM 619 C CA . THR A 1 78 ? 36.268 61.936 42.753 1.00 55.58 77 THR A CA 1
ATOM 620 C C . THR A 1 78 ? 37.074 60.721 43.160 1.00 54.68 77 THR A C 1
ATOM 621 O O . THR A 1 78 ? 37.303 60.501 44.344 1.00 54.00 77 THR A O 1
ATOM 625 N N . ILE A 1 79 ? 37.510 59.951 42.171 1.00 54.50 78 ILE A N 1
ATOM 626 C CA . ILE A 1 79 ? 38.361 58.783 42.405 1.00 54.92 78 ILE A CA 1
ATOM 627 C C . ILE A 1 79 ? 39.710 59.200 43.020 1.00 56.84 78 ILE A C 1
ATOM 628 O O . ILE A 1 79 ? 40.167 58.577 43.974 1.00 58.27 78 ILE A O 1
ATOM 633 N N . ALA A 1 80 ? 40.325 60.252 42.474 1.00 57.62 79 ALA A N 1
ATOM 634 C CA . ALA A 1 80 ? 41.603 60.784 42.977 1.00 56.89 79 ALA A CA 1
ATOM 635 C C . ALA A 1 80 ? 41.555 61.109 44.476 1.00 57.37 79 ALA A C 1
ATOM 636 O O . ALA A 1 80 ? 42.449 60.673 45.214 1.00 58.29 79 ALA A O 1
ATOM 638 N N . GLN A 1 81 ? 40.528 61.850 44.921 1.00 56.39 80 GLN A N 1
ATOM 639 C CA . GLN A 1 81 ? 40.363 62.123 46.362 1.00 56.22 80 GLN A CA 1
ATOM 640 C C . GLN A 1 81 ? 40.005 60.865 47.145 1.00 54.55 80 GLN A C 1
ATOM 641 O O . GLN A 1 81 ? 40.347 60.797 48.319 1.00 55.81 80 GLN A O 1
ATOM 655 N N . GLN A 1 83 ? 41.323 57.897 46.560 1.00 45.75 82 GLN A N 1
ATOM 656 C CA . GLN A 1 83 ? 42.658 57.310 46.694 1.00 45.96 82 GLN A CA 1
ATOM 657 C C . GLN A 1 83 ? 43.524 58.074 47.710 1.00 45.89 82 GLN A C 1
ATOM 658 O O . GLN A 1 83 ? 44.184 57.450 48.553 1.00 46.98 82 GLN A O 1
ATOM 664 N N . LYS A 1 84 ? 43.511 59.408 47.623 1.00 44.47 83 LYS A N 1
ATOM 665 C CA . LYS A 1 84 ? 44.246 60.265 48.559 1.00 45.79 83 LYS A CA 1
ATOM 666 C C . LYS A 1 84 ? 43.756 60.082 49.989 1.00 42.27 83 LYS A C 1
ATOM 667 O O . LYS A 1 84 ? 44.559 60.064 50.904 1.00 43.59 83 LYS A O 1
ATOM 673 N N . THR A 1 85 ? 42.440 59.974 50.158 1.00 41.20 84 THR A N 1
ATOM 674 C CA . THR A 1 85 ? 41.816 59.781 51.469 1.00 41.01 84 THR A CA 1
ATOM 675 C C . THR A 1 85 ? 42.242 58.454 52.114 1.00 41.08 84 THR A C 1
ATOM 676 O O . THR A 1 85 ? 42.552 58.438 53.315 1.00 42.11 84 THR A O 1
ATOM 688 N N . ILE A 1 87 ? 45.025 56.731 51.542 1.00 40.21 86 ILE A N 1
ATOM 689 C CA . ILE A 1 87 ? 46.442 56.871 51.892 1.00 39.81 86 ILE A CA 1
ATOM 690 C C . ILE A 1 87 ? 46.596 57.678 53.188 1.00 38.70 86 ILE A C 1
ATOM 691 O O . ILE A 1 87 ? 47.360 57.273 54.050 1.00 37.98 86 ILE A O 1
ATOM 696 N N . GLN A 1 88 ? 45.871 58.793 53.298 1.00 38.74 87 GLN A N 1
ATOM 697 C CA . GLN A 1 88 ? 45.895 59.655 54.485 1.00 40.10 87 GLN A CA 1
ATOM 698 C C . GLN A 1 88 ? 45.436 58.942 55.715 1.00 37.12 87 GLN A C 1
ATOM 699 O O . GLN A 1 88 ? 46.064 59.075 56.760 1.00 39.90 87 GLN A O 1
ATOM 705 N N . GLY A 1 89 ? 44.311 58.238 55.589 1.00 36.06 88 GLY A N 1
ATOM 706 C CA . GLY A 1 89 ? 43.724 57.464 56.677 1.00 35.21 88 GLY A CA 1
ATOM 707 C C . GLY A 1 89 ? 44.650 56.366 57.156 1.00 36.25 88 GLY A C 1
ATOM 708 O O . GLY A 1 89 ? 44.819 56.176 58.369 1.00 33.02 88 GLY A O 1
ATOM 709 N N . TYR A 1 90 ? 45.247 55.647 56.199 1.00 33.66 89 TYR A N 1
ATOM 710 C CA . TYR A 1 90 ? 46.213 54.607 56.503 1.00 34.46 89 TYR A CA 1
ATOM 711 C C . TYR A 1 90 ? 47.398 55.210 57.219 1.00 34.62 89 TYR A C 1
ATOM 712 O O . TYR A 1 90 ? 47.832 54.687 58.252 1.00 34.94 89 TYR A O 1
ATOM 721 N N . ASP A 1 91 ? 47.928 56.292 56.652 1.00 31.99 90 ASP A N 1
ATOM 722 C CA . ASP A 1 91 ? 49.079 56.980 57.226 1.00 31.84 90 ASP A CA 1
ATOM 723 C C . ASP A 1 91 ? 48.848 57.375 58.703 1.00 31.71 90 ASP A C 1
ATOM 724 O O . ASP A 1 91 ? 49.699 57.116 59.539 1.00 33.61 90 ASP A O 1
ATOM 729 N N . LEU A 1 92 ? 47.700 57.979 58.986 1.00 32.60 91 LEU A N 1
ATOM 730 C CA . LEU A 1 92 ? 47.337 58.435 60.348 1.00 32.79 91 LEU A CA 1
ATOM 731 C C . LEU A 1 92 ? 47.082 57.285 61.305 1.00 34.82 91 LEU A C 1
ATOM 732 O O . LEU A 1 92 ? 47.389 57.388 62.508 1.00 34.78 91 LEU A O 1
ATOM 737 N N . LEU A 1 93 ? 46.512 56.201 60.776 1.00 35.98 92 LEU A N 1
ATOM 738 C CA . LEU A 1 93 ? 46.230 54.972 61.543 1.00 37.90 92 LEU A CA 1
ATOM 739 C C . LEU A 1 93 ? 47.554 54.301 61.904 1.00 36.48 92 LEU A C 1
ATOM 740 O O . LEU A 1 93 ? 47.743 53.905 63.057 1.00 36.11 92 LEU A O 1
ATOM 745 N N . SER A 1 94 ? 48.460 54.215 60.920 1.00 34.33 93 SER A N 1
ATOM 746 C CA A SER A 1 94 ? 49.811 53.659 61.097 0.50 35.08 93 SER A CA 1
ATOM 747 C CA B SER A 1 94 ? 49.813 53.656 61.099 0.50 35.02 93 SER A CA 1
ATOM 748 C C . SER A 1 94 ? 50.611 54.454 62.116 1.00 36.10 93 SER A C 1
ATOM 749 O O . SER A 1 94 ? 51.165 53.891 63.039 1.00 38.93 93 SER A O 1
ATOM 754 N N . LYS A 1 95 ? 50.683 55.768 61.916 1.00 35.14 94 LYS A N 1
ATOM 755 C CA . LYS A 1 95 ? 51.412 56.635 62.835 1.00 37.14 94 LYS A CA 1
ATOM 756 C C . LYS A 1 95 ? 50.820 56.581 64.239 1.00 34.07 94 LYS A C 1
ATOM 757 O O . LYS A 1 95 ? 51.577 56.659 65.202 1.00 38.17 94 LYS A O 1
ATOM 762 N N . THR A 1 96 ? 49.489 56.447 64.351 1.00 33.36 95 THR A N 1
ATOM 763 C CA . THR A 1 96 ? 48.815 56.322 65.662 1.00 31.82 95 THR A CA 1
ATOM 764 C C . THR A 1 96 ? 49.255 54.999 66.299 1.00 32.41 95 THR A C 1
ATOM 765 O O . THR A 1 96 ? 49.888 54.991 67.344 1.00 34.39 95 THR A O 1
ATOM 769 N N . PHE A 1 97 ? 48.977 53.896 65.624 1.00 32.61 96 PHE A N 1
ATOM 770 C CA . PHE A 1 97 ? 49.308 52.561 66.155 1.00 34.46 96 PHE A CA 1
ATOM 771 C C . PHE A 1 97 ? 50.771 52.252 66.343 1.00 34.60 96 PHE A C 1
ATOM 772 O O . PHE A 1 97 ? 51.096 51.458 67.211 1.00 37.58 96 PHE A O 1
ATOM 780 N N . LEU A 1 98 ? 51.646 52.884 65.566 1.00 34.42 97 LEU A N 1
ATOM 781 C CA . LEU A 1 98 ? 53.089 52.732 65.779 1.00 34.20 97 LEU A CA 1
ATOM 782 C C . LEU A 1 98 ? 53.607 53.572 66.960 1.00 32.54 97 LEU A C 1
ATOM 783 O O . LEU A 1 98 ? 54.759 53.418 67.322 1.00 33.60 97 LEU A O 1
ATOM 788 N N . SER A 1 99 ? 52.778 54.450 67.535 1.00 35.00 98 SER A N 1
ATOM 789 C CA . SER A 1 99 ? 53.144 55.262 68.701 1.00 35.22 98 SER A CA 1
ATOM 790 C C . SER A 1 99 ? 52.678 54.654 70.022 1.00 36.30 98 SER A C 1
ATOM 791 O O . SER A 1 99 ? 52.966 55.210 71.091 1.00 37.75 98 SER A O 1
ATOM 794 N N . TYR A 1 100 ? 51.920 53.561 69.967 1.00 37.20 99 TYR A N 1
ATOM 795 C CA . TYR A 1 100 ? 51.377 52.944 71.177 1.00 35.49 99 TYR A CA 1
ATOM 796 C C . TYR A 1 100 ? 52.318 51.954 71.832 1.00 36.87 99 TYR A C 1
ATOM 797 O O . TYR A 1 100 ? 52.979 51.173 71.149 1.00 33.33 99 TYR A O 1
ATOM 806 N N . SER A 1 101 ? 52.363 51.998 73.172 1.00 36.69 100 SER A N 1
ATOM 807 C CA . SER A 1 101 ? 53.073 51.004 73.972 1.00 37.39 100 SER A CA 1
ATOM 808 C C . SER A 1 101 ? 52.139 49.808 74.112 1.00 38.42 100 SER A C 1
ATOM 809 O O . SER A 1 101 ? 50.965 49.907 73.754 1.00 40.91 100 SER A O 1
ATOM 812 N N . ASN A 1 102 ? 52.633 48.698 74.666 1.00 40.97 101 ASN A N 1
ATOM 813 C CA . ASN A 1 102 ? 51.776 47.530 74.954 1.00 41.33 101 ASN A CA 1
ATOM 814 C C . ASN A 1 102 ? 50.626 47.895 75.914 1.00 40.89 101 ASN A C 1
ATOM 815 O O . ASN A 1 102 ? 49.529 47.363 75.787 1.00 41.59 101 ASN A O 1
ATOM 820 N N . GLU A 1 103 ? 50.872 48.807 76.856 1.00 41.15 102 GLU A N 1
ATOM 821 C CA . GLU A 1 103 ? 49.814 49.298 77.762 1.00 42.61 102 GLU A CA 1
ATOM 822 C C . GLU A 1 103 ? 48.709 50.034 76.990 1.00 41.32 102 GLU A C 1
ATOM 823 O O . GLU A 1 103 ? 47.515 49.838 77.259 1.00 41.99 102 GLU A O 1
ATOM 829 N N . GLN A 1 104 ? 49.126 50.882 76.051 1.00 39.34 103 GLN A N 1
ATOM 830 C CA . GLN A 1 104 ? 48.207 51.632 75.192 1.00 37.81 103 GLN A CA 1
ATOM 831 C C . GLN A 1 104 ? 47.481 50.704 74.222 1.00 36.96 103 GLN A C 1
ATOM 832 O O . GLN A 1 104 ? 46.290 50.875 74.013 1.00 36.03 103 GLN A O 1
ATOM 838 N N . LEU A 1 105 ? 48.185 49.724 73.642 1.00 36.56 104 LEU A N 1
ATOM 839 C CA . LEU A 1 105 ? 47.542 48.715 72.765 1.00 35.05 104 LEU A CA 1
ATOM 840 C C . LEU A 1 105 ? 46.502 47.876 73.544 1.00 37.20 104 LEU A C 1
ATOM 841 O O . LEU A 1 105 ? 45.469 47.488 73.001 1.00 36.33 104 LEU A O 1
ATOM 846 N N . ALA A 1 106 ? 46.791 47.624 74.823 1.00 39.65 105 ALA A N 1
ATOM 847 C CA . ALA A 1 106 ? 45.906 46.891 75.729 1.00 41.12 105 ALA A CA 1
ATOM 848 C C . ALA A 1 106 ? 44.748 47.718 76.301 1.00 44.32 105 ALA A C 1
ATOM 849 O O . ALA A 1 106 ? 43.812 47.137 76.861 1.00 46.05 105 ALA A O 1
ATOM 851 N N . GLU A 1 107 ? 44.820 49.049 76.184 1.00 45.57 106 GLU A N 1
ATOM 852 C CA . GLU A 1 107 ? 43.827 49.985 76.747 1.00 45.49 106 GLU A CA 1
ATOM 853 C C . GLU A 1 107 ? 42.428 49.752 76.176 1.00 45.62 106 GLU A C 1
ATOM 854 O O . GLU A 1 107 ? 42.284 49.676 74.963 1.00 45.07 106 GLU A O 1
ATOM 868 N N . LYS A 1 109 ? 38.768 50.845 75.087 1.00 49.08 108 LYS A N 1
ATOM 869 C CA . LYS A 1 109 ? 38.130 52.050 74.551 1.00 49.34 108 LYS A CA 1
ATOM 870 C C . LYS A 1 109 ? 36.721 51.690 74.081 1.00 50.14 108 LYS A C 1
ATOM 871 O O . LYS A 1 109 ? 36.561 50.722 73.331 1.00 50.50 108 LYS A O 1
ATOM 877 N N . THR A 1 110 ? 35.715 52.450 74.530 1.00 49.06 109 THR A N 1
ATOM 878 C CA . THR A 1 110 ? 34.317 52.187 74.181 1.00 48.89 109 THR A CA 1
ATOM 879 C C . THR A 1 110 ? 33.874 53.032 72.991 1.00 47.82 109 THR A C 1
ATOM 880 O O . THR A 1 110 ? 34.047 54.248 73.011 1.00 47.49 109 THR A O 1
ATOM 884 N N . ALA A 1 111 ? 33.299 52.383 71.970 1.00 47.68 110 ALA A N 1
ATOM 885 C CA . ALA A 1 111 ? 32.736 53.078 70.801 1.00 47.46 110 ALA A CA 1
ATOM 886 C C . ALA A 1 111 ? 31.442 53.754 71.253 1.00 49.42 110 ALA A C 1
ATOM 887 O O . ALA A 1 111 ? 30.874 53.381 72.294 1.00 49.33 110 ALA A O 1
ATOM 889 N N . TYR A 1 112 ? 30.975 54.745 70.483 1.00 50.17 111 TYR A N 1
ATOM 890 C CA . TYR A 1 112 ? 29.743 55.487 70.845 1.00 49.11 111 TYR A CA 1
ATOM 891 C C . TYR A 1 112 ? 28.519 54.584 71.029 1.00 50.83 111 TYR A C 1
ATOM 892 O O . TYR A 1 112 ? 27.656 54.880 71.851 1.00 51.32 111 TYR A O 1
ATOM 901 N N . TRP A 1 113 ? 28.474 53.482 70.277 1.00 52.08 112 TRP A N 1
ATOM 902 C CA . TRP A 1 113 ? 27.389 52.502 70.384 1.00 53.73 112 TRP A CA 1
ATOM 903 C C . TRP A 1 113 ? 27.529 51.488 71.534 1.00 55.43 112 TRP A C 1
ATOM 904 O O . TRP A 1 113 ? 26.733 50.544 71.595 1.00 58.03 112 TRP A O 1
ATOM 915 N N . GLY A 1 114 ? 28.531 51.642 72.407 1.00 55.49 113 GLY A N 1
ATOM 916 C CA . GLY A 1 114 ? 28.649 50.818 73.613 1.00 56.16 113 GLY A CA 1
ATOM 917 C C . GLY A 1 114 ? 29.632 49.670 73.661 1.00 57.17 113 GLY A C 1
ATOM 918 O O . GLY A 1 114 ? 30.044 49.309 74.769 1.00 58.45 113 GLY A O 1
ATOM 919 N N . ILE A 1 115 ? 30.007 49.083 72.510 1.00 57.38 114 ILE A N 1
ATOM 920 C CA . ILE A 1 115 ? 30.978 47.966 72.513 1.00 56.67 114 ILE A CA 1
ATOM 921 C C . ILE A 1 115 ? 32.361 48.514 72.883 1.00 55.61 114 ILE A C 1
ATOM 922 O O . ILE A 1 115 ? 32.789 49.552 72.358 1.00 54.75 114 ILE A O 1
ATOM 927 N N . SER A 1 116 ? 33.023 47.810 73.800 1.00 53.63 115 SER A N 1
ATOM 928 C CA . SER A 1 116 ? 34.331 48.168 74.303 1.00 51.50 115 SER A CA 1
ATOM 929 C C . SER A 1 116 ? 35.353 47.133 73.824 1.00 49.92 115 SER A C 1
ATOM 930 O O . SER A 1 116 ? 35.143 45.923 73.976 1.00 48.05 115 SER A O 1
ATOM 933 N N . TYR A 1 117 ? 36.428 47.616 73.205 1.00 48.92 116 TYR A N 1
ATOM 934 C CA . TYR A 1 117 ? 37.541 46.781 72.768 1.00 49.23 116 TYR A CA 1
ATOM 935 C C . TYR A 1 117 ? 38.874 47.395 73.182 1.00 46.73 116 TYR A C 1
ATOM 936 O O . TYR A 1 117 ? 38.964 48.601 73.436 1.00 47.83 116 TYR A O 1
ATOM 945 N N . SER A 1 118 ? 39.915 46.561 73.202 1.00 43.51 117 SER A N 1
ATOM 946 C CA . SER A 1 118 ? 41.278 47.045 73.398 1.00 41.04 117 SER A CA 1
ATOM 947 C C . SER A 1 118 ? 41.638 47.819 72.117 1.00 41.53 117 SER A C 1
ATOM 948 O O . SER A 1 118 ? 41.030 47.604 71.058 1.00 41.27 117 SER A O 1
ATOM 951 N N . ARG A 1 119 ? 42.612 48.715 72.201 1.00 41.57 118 ARG A N 1
ATOM 952 C CA . ARG A 1 119 ? 43.048 49.453 71.017 1.00 40.48 118 ARG A CA 1
ATOM 953 C C . ARG A 1 119 ? 43.547 48.500 69.956 1.00 41.04 118 ARG A C 1
ATOM 954 O O . ARG A 1 119 ? 43.202 48.667 68.791 1.00 40.10 118 ARG A O 1
ATOM 962 N N . PHE A 1 120 ? 44.325 47.492 70.361 1.00 40.72 119 PHE A N 1
ATOM 963 C CA . PHE A 1 120 ? 44.802 46.495 69.408 1.00 40.28 119 PHE A CA 1
ATOM 964 C C . PHE A 1 120 ? 43.658 45.774 68.675 1.00 39.47 119 PHE A C 1
ATOM 965 O O . PHE A 1 120 ? 43.720 45.592 67.453 1.00 40.17 119 PHE A O 1
ATOM 973 N N . GLU A 1 121 ? 42.632 45.358 69.405 1.00 38.38 120 GLU A N 1
ATOM 974 C CA . GLU A 1 121 ? 41.497 44.722 68.752 1.00 40.27 120 GLU A CA 1
ATOM 975 C C . GLU A 1 121 ? 40.779 45.685 67.800 1.00 40.57 120 GLU A C 1
ATOM 976 O O . GLU A 1 121 ? 40.313 45.229 66.752 1.00 41.84 120 GLU A O 1
ATOM 982 N N . TRP A 1 122 ? 40.694 46.983 68.151 1.00 39.91 121 TRP A N 1
ATOM 983 C CA . TRP A 1 122 ? 40.142 47.995 67.236 1.00 39.61 121 TRP A CA 1
ATOM 984 C C . TRP A 1 122 ? 40.876 47.969 65.926 1.00 37.37 121 TRP A C 1
ATOM 985 O O . TRP A 1 122 ? 40.215 47.883 64.912 1.00 40.50 121 TRP A O 1
ATOM 996 N N . LEU A 1 123 ? 42.213 47.974 65.945 1.00 35.45 122 LEU A N 1
ATOM 997 C CA . LEU A 1 123 ? 43.004 47.873 64.696 1.00 34.84 122 LEU A CA 1
ATOM 998 C C . LEU A 1 123 ? 42.566 46.660 63.879 1.00 35.48 122 LEU A C 1
ATOM 999 O O . LEU A 1 123 ? 42.443 46.760 62.651 1.00 36.60 122 LEU A O 1
ATOM 1004 N N . LEU A 1 124 ? 42.312 45.535 64.554 1.00 35.17 123 LEU A N 1
ATOM 1005 C CA . LEU A 1 124 ? 41.840 44.314 63.880 1.00 35.98 123 LEU A CA 1
ATOM 1006 C C . LEU A 1 124 ? 40.414 44.474 63.356 1.00 37.05 123 LEU A C 1
ATOM 1007 O O . LEU A 1 124 ? 40.117 44.010 62.235 1.00 38.15 123 LEU A O 1
ATOM 1012 N N . GLU A 1 125 ? 39.557 45.158 64.124 1.00 36.46 124 GLU A N 1
ATOM 1013 C CA . GLU A 1 125 ? 38.190 45.463 63.680 1.00 35.38 124 GLU A CA 1
ATOM 1014 C C . GLU A 1 125 ? 38.216 46.322 62.421 1.00 35.31 124 GLU A C 1
ATOM 1015 O O . GLU A 1 125 ? 37.395 46.114 61.541 1.00 38.15 124 GLU A O 1
ATOM 1021 N N . ILE A 1 126 ? 39.155 47.265 62.332 1.00 35.10 125 ILE A N 1
ATOM 1022 C CA . ILE A 1 126 ? 39.282 48.121 61.149 1.00 33.56 125 ILE A CA 1
ATOM 1023 C C . ILE A 1 126 ? 39.616 47.232 59.967 1.00 35.05 125 ILE A C 1
ATOM 1024 O O . ILE A 1 126 ? 39.004 47.368 58.922 1.00 37.59 125 ILE A O 1
ATOM 1029 N N . VAL A 1 127 ? 40.560 46.308 60.148 1.00 36.73 126 VAL A N 1
ATOM 1030 C CA . VAL A 1 127 ? 40.943 45.339 59.104 1.00 36.77 126 VAL A CA 1
ATOM 1031 C C . VAL A 1 127 ? 39.720 44.537 58.643 1.00 35.87 126 VAL A C 1
ATOM 1032 O O . VAL A 1 127 ? 39.488 44.390 57.439 1.00 35.93 126 VAL A O 1
ATOM 103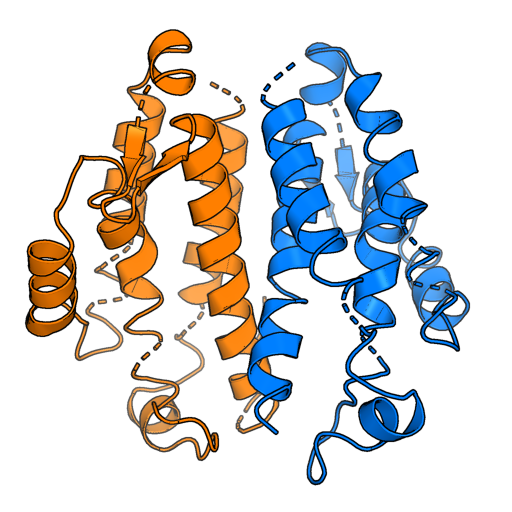6 N N . ALA A 1 128 ? 38.940 44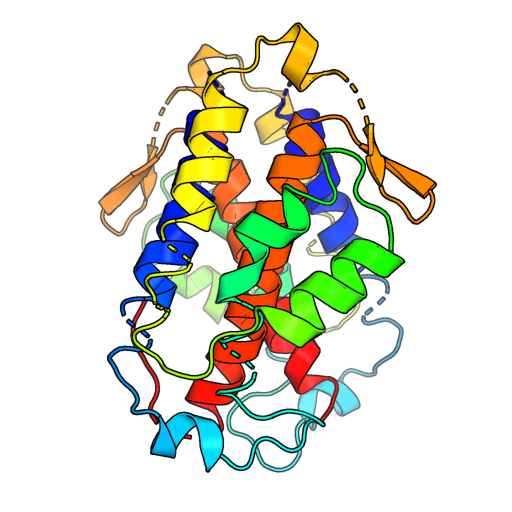.051 59.607 1.00 35.90 127 ALA A N 1
ATOM 1037 C CA . ALA A 1 128 ? 37.698 43.306 59.336 1.00 35.03 127 ALA A CA 1
ATOM 1038 C C . ALA A 1 128 ? 36.679 44.171 58.573 1.00 37.04 127 ALA A C 1
ATOM 1039 O O . ALA A 1 128 ? 36.106 43.725 57.562 1.00 34.06 127 ALA A O 1
ATOM 1041 N N . HIS A 1 129 ? 36.496 45.408 59.061 1.00 36.55 128 HIS A N 1
ATOM 1042 C CA . HIS A 1 129 ? 35.576 46.391 58.488 1.00 34.46 128 HIS A CA 1
ATOM 1043 C C . HIS A 1 129 ? 35.934 46.649 57.022 1.00 35.66 128 HIS A C 1
ATOM 1044 O O . HIS A 1 129 ? 35.073 46.564 56.154 1.00 35.02 128 HIS A O 1
ATOM 1051 N N . PHE A 1 130 ? 37.207 46.937 56.771 1.00 36.46 129 PHE A N 1
ATOM 1052 C CA . PHE A 1 130 ? 37.701 47.229 55.422 1.00 36.85 129 PHE A CA 1
ATOM 1053 C C . PHE A 1 130 ? 37.515 46.033 54.501 1.00 36.75 129 PHE A C 1
ATOM 1054 O O . PHE A 1 130 ? 36.965 46.196 53.428 1.00 40.11 129 PHE A O 1
ATOM 1062 N N . TYR A 1 131 ? 37.940 44.842 54.931 1.00 37.62 130 TYR A N 1
ATOM 1063 C CA . TYR A 1 131 ? 37.772 43.610 54.126 1.00 36.80 130 TYR A CA 1
ATOM 1064 C C . TYR A 1 131 ? 36.298 43.251 53.895 1.00 37.05 130 TYR A C 1
ATOM 1065 O O . TYR A 1 131 ? 35.955 42.788 52.803 1.00 36.53 130 TYR A O 1
ATOM 1074 N N . HIS A 1 132 ? 35.432 43.488 54.886 1.00 36.01 131 HIS A N 1
ATOM 1075 C CA . HIS A 1 132 ? 33.987 43.272 54.705 1.00 36.50 131 HIS A CA 1
ATOM 1076 C C . HIS A 1 132 ? 33.425 44.123 53.567 1.00 36.46 131 HIS A C 1
ATOM 1077 O O . HIS A 1 132 ? 32.858 43.579 52.623 1.00 37.09 131 HIS A O 1
ATOM 1084 N N . HIS A 1 133 ? 33.601 45.443 53.668 1.00 36.76 132 HIS A N 1
ATOM 1085 C CA A HIS A 1 133 ? 33.107 46.399 52.670 0.50 36.56 132 HIS A CA 1
ATOM 1086 C CA B HIS A 1 133 ? 33.073 46.358 52.647 0.50 36.34 132 HIS A CA 1
ATOM 1087 C C . HIS A 1 133 ? 33.742 46.117 51.308 1.00 36.05 132 HIS A C 1
ATOM 1088 O O . HIS A 1 133 ? 33.100 46.247 50.291 1.00 39.29 132 HIS A O 1
ATOM 1101 N N . ARG A 1 134 ? 35.013 45.740 51.312 1.00 37.41 133 ARG A N 1
ATOM 1102 C CA . ARG A 1 134 ? 35.729 45.405 50.076 1.00 39.83 133 ARG A CA 1
ATOM 1103 C C . ARG A 1 134 ? 35.175 44.110 49.455 1.00 39.71 133 ARG A C 1
ATOM 1104 O O . ARG A 1 134 ? 35.144 43.975 48.229 1.00 39.34 133 ARG A O 1
ATOM 1112 N N . GLY A 1 135 ? 34.726 43.175 50.300 1.00 38.46 134 GLY A N 1
ATOM 1113 C CA . GLY A 1 135 ? 34.042 41.958 49.849 1.00 37.85 134 GLY A CA 1
ATOM 1114 C C . GLY A 1 135 ? 32.708 42.255 49.170 1.00 39.17 134 GLY A C 1
ATOM 1115 O O . GLY A 1 135 ? 32.379 41.641 48.146 1.00 38.47 134 GLY A O 1
ATOM 1116 N N . GLN A 1 136 ? 31.940 43.190 49.747 1.00 40.03 135 GLN A N 1
ATOM 1117 C CA . GLN A 1 136 ? 30.655 43.653 49.166 1.00 39.44 135 GLN A CA 1
ATOM 1118 C C . GLN A 1 136 ? 30.863 44.235 47.762 1.00 41.20 135 GLN A C 1
ATOM 1119 O O . GLN A 1 136 ? 30.127 43.891 46.829 1.00 41.08 135 GLN A O 1
ATOM 1125 N N . ILE A 1 137 ? 31.869 45.109 47.639 1.00 42.00 136 ILE A N 1
ATOM 1126 C CA . ILE A 1 137 ? 32.274 45.713 46.359 1.00 42.13 136 ILE A CA 1
ATOM 1127 C C . ILE A 1 137 ? 32.693 44.642 45.349 1.00 43.94 136 ILE A C 1
ATOM 1128 O O . ILE A 1 137 ? 32.227 44.664 44.222 1.00 44.25 136 ILE A O 1
ATOM 1133 N N . HIS A 1 138 ? 33.553 43.715 45.775 1.00 46.92 137 HIS A N 1
ATOM 1134 C CA . HIS A 1 138 ? 34.081 42.631 44.921 1.00 50.35 137 HIS A CA 1
ATOM 1135 C C . HIS A 1 138 ? 32.993 41.839 44.188 1.00 52.12 137 HIS A C 1
ATOM 1136 O O . HIS A 1 138 ? 33.071 41.673 42.964 1.00 53.76 137 HIS A O 1
ATOM 1143 N N . ILE A 1 139 ? 31.988 41.370 44.926 1.00 52.42 138 ILE A N 1
ATOM 1144 C CA . ILE A 1 139 ? 30.908 40.582 44.323 1.00 52.82 138 ILE A CA 1
ATOM 1145 C C . ILE A 1 139 ? 30.119 41.453 43.321 1.00 55.54 138 ILE A C 1
ATOM 1146 O O . ILE A 1 139 ? 29.828 40.989 42.224 1.00 59.52 138 ILE A O 1
ATOM 1151 N N . LEU A 1 140 ? 29.848 42.719 43.662 1.00 56.96 139 LEU A N 1
ATOM 1152 C CA . LEU A 1 140 ? 29.141 43.649 42.754 1.00 57.29 139 LEU A CA 1
ATOM 1153 C C . LEU A 1 140 ? 29.972 44.116 41.562 1.00 59.55 139 LEU A C 1
ATOM 1154 O O . LEU A 1 140 ? 29.392 44.673 40.640 1.00 60.74 139 LEU A O 1
ATOM 1159 N N . LEU A 1 141 ? 31.301 43.930 41.579 1.00 62.34 140 LEU A N 1
ATOM 1160 C CA . LEU A 1 141 ? 32.156 44.228 40.407 1.00 64.54 140 LEU A CA 1
ATOM 1161 C C . LEU A 1 141 ? 31.925 43.181 39.296 1.00 69.48 140 LEU A C 1
ATOM 1162 O O . LEU A 1 141 ? 32.330 43.398 38.146 1.00 70.11 140 LEU A O 1
ATOM 1167 N N . CYS A 1 142 ? 31.268 42.064 39.645 1.00 74.83 141 CYS A N 1
ATOM 1168 C CA . CYS A 1 142 ? 30.785 41.039 38.693 1.00 79.76 141 CYS A CA 1
ATOM 1169 C C . CYS A 1 142 ? 29.290 41.317 38.285 1.00 80.58 141 CYS A C 1
ATOM 1170 O O . CYS A 1 142 ? 28.486 40.389 38.112 1.00 80.31 141 CYS A O 1
ATOM 1173 N N . GLU A 1 143 ? 28.975 42.618 38.149 1.00 81.92 142 GLU A N 1
ATOM 1174 C CA . GLU A 1 143 ? 27.687 43.231 37.759 1.00 81.94 142 GLU A CA 1
ATOM 1175 C C . GLU A 1 143 ? 26.399 42.563 38.273 1.00 81.85 142 GLU A C 1
ATOM 1176 O O . GLU A 1 143 ? 25.769 43.057 39.220 1.00 81.06 142 GLU A O 1
ATOM 1182 N N .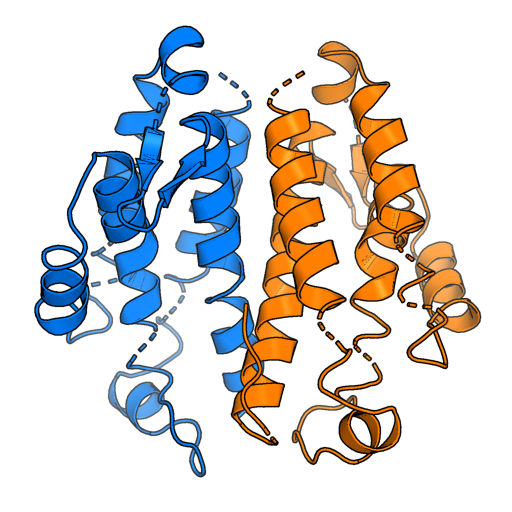 GLY B 1 1 ? 49.097 36.251 72.766 1.00 69.09 0 GLY B N 1
ATOM 1183 C CA . GLY B 1 1 ? 48.283 36.057 74.014 1.00 68.84 0 GLY B CA 1
ATOM 1184 C C . GLY B 1 1 ? 47.089 36.991 73.997 1.00 67.81 0 GLY B C 1
ATOM 1185 O O . GLY B 1 1 ? 45.959 36.570 73.741 1.00 66.86 0 GLY B O 1
ATOM 1194 N N . PHE B 1 3 ? 47.109 39.544 71.894 1.00 52.49 2 PHE B N 1
ATOM 1195 C CA . PHE B 1 3 ? 47.027 39.823 70.463 1.00 48.04 2 PHE B CA 1
ATOM 1196 C C . PHE B 1 3 ? 46.313 38.679 69.726 1.00 45.80 2 PHE B C 1
ATOM 1197 O O . PHE B 1 3 ? 45.519 38.923 68.817 1.00 45.38 2 PHE B O 1
ATOM 1205 N N . VAL B 1 4 ? 46.622 37.438 70.111 1.00 43.07 3 VAL B N 1
ATOM 1206 C CA . VAL B 1 4 ? 45.979 36.238 69.565 1.00 38.80 3 VAL B CA 1
ATOM 1207 C C . VAL B 1 4 ? 44.506 36.185 69.959 1.00 36.30 3 VAL B C 1
ATOM 1208 O O . VAL B 1 4 ? 43.657 35.940 69.101 1.00 35.31 3 VAL B O 1
ATOM 1212 N N . GLN B 1 5 ? 44.196 36.419 71.236 1.00 35.58 4 GLN B N 1
ATOM 1213 C CA . GLN B 1 5 ? 42.797 36.442 71.686 1.00 35.31 4 GLN B CA 1
ATOM 1214 C C . GLN B 1 5 ? 41.976 37.519 70.965 1.00 34.86 4 GLN B C 1
ATOM 1215 O O . GLN B 1 5 ? 40.812 37.290 70.660 1.00 33.70 4 GLN B O 1
ATOM 1218 N N . SER B 1 6 ? 42.591 38.675 70.686 1.00 35.86 5 SER B N 1
ATOM 1219 C CA . SER B 1 6 ? 41.945 39.771 69.953 1.00 35.61 5 SER B CA 1
ATOM 1220 C C . SER B 1 6 ? 41.584 39.318 68.522 1.00 34.72 5 SER B C 1
ATOM 1221 O O . SER B 1 6 ? 40.449 39.525 68.080 1.00 33.76 5 SER B O 1
ATOM 1224 N N . ALA B 1 7 ? 42.544 38.683 67.841 1.00 35.51 6 ALA B N 1
ATOM 1225 C CA . ALA B 1 7 ? 42.349 38.144 66.474 1.00 35.81 6 ALA B CA 1
ATOM 1226 C C . ALA B 1 7 ? 41.282 37.035 66.400 1.00 38.60 6 ALA B C 1
ATOM 1227 O O . ALA B 1 7 ? 40.468 37.001 65.453 1.00 38.74 6 ALA B O 1
ATOM 1229 N N . LEU B 1 8 ? 41.299 36.122 67.377 1.00 39.94 7 LEU B N 1
ATOM 1230 C CA . LEU B 1 8 ? 40.304 35.042 67.458 1.00 39.65 7 LEU B CA 1
ATOM 1231 C C . LEU B 1 8 ? 38.917 35.567 67.790 1.00 39.86 7 LEU B C 1
ATOM 1232 O O . LEU B 1 8 ? 37.937 35.001 67.321 1.00 41.60 7 LEU B O 1
ATOM 1237 N N . HIS B 1 9 ? 38.831 36.631 68.591 1.00 39.93 8 HIS B N 1
ATOM 1238 C CA . HIS B 1 9 ? 37.548 37.232 68.955 1.00 40.39 8 HIS B CA 1
ATOM 1239 C C . HIS B 1 9 ? 36.886 37.896 67.748 1.00 39.44 8 HIS B C 1
ATOM 1240 O O . HIS B 1 9 ? 35.683 37.800 67.584 1.00 39.55 8 HIS B O 1
ATOM 1247 N N . GLN B 1 10 ? 37.673 38.583 66.926 1.00 40.71 9 GLN B N 1
ATOM 1248 C CA . GLN B 1 10 ? 37.164 39.180 65.679 1.00 40.73 9 GLN B CA 1
ATOM 1249 C C . GLN B 1 10 ? 36.656 38.089 64.736 1.00 41.56 9 GLN B C 1
ATOM 1250 O O . GLN B 1 10 ? 35.621 38.273 64.092 1.00 41.46 9 GLN B O 1
ATOM 1256 N N . LEU B 1 11 ? 37.373 36.960 64.680 1.00 42.76 10 LEU B N 1
ATOM 1257 C CA . LEU B 1 11 ? 36.966 35.818 63.874 1.00 44.34 10 LEU B CA 1
ATOM 1258 C C . LEU B 1 11 ? 35.636 35.251 64.393 1.00 43.15 10 LEU B C 1
ATOM 1259 O O . LEU B 1 11 ? 34.710 35.045 63.603 1.00 41.73 10 LEU B O 1
ATOM 1264 N N . LYS B 1 12 ? 35.567 35.030 65.708 1.00 41.08 11 LYS B N 1
ATOM 1265 C CA . LYS B 1 12 ? 34.372 34.542 66.404 1.00 41.51 11 LYS B CA 1
ATOM 1266 C C . LYS B 1 12 ? 33.167 35.477 66.228 1.00 41.42 11 LYS B C 1
ATOM 1267 O O . LYS B 1 12 ? 32.054 34.995 66.093 1.00 42.83 11 LYS B O 1
ATOM 1273 N N . VAL B 1 13 ? 33.385 36.795 66.229 1.00 40.32 12 VAL B N 1
ATOM 1274 C CA . VAL B 1 13 ? 32.307 37.747 65.969 1.00 39.65 12 VAL B CA 1
ATOM 1275 C C . VAL B 1 13 ? 31.738 37.487 64.581 1.00 40.23 12 VAL B C 1
ATOM 1276 O O . VAL B 1 13 ? 30.522 37.495 64.420 1.00 40.55 12 VAL B O 1
ATOM 1280 N N . ALA B 1 14 ? 32.625 37.254 63.603 1.00 39.34 13 ALA B N 1
ATOM 1281 C CA . ALA B 1 14 ? 32.237 36.940 62.229 1.00 39.68 13 ALA B CA 1
ATOM 1282 C C . ALA B 1 14 ? 31.469 35.620 62.156 1.00 40.63 13 ALA B C 1
ATOM 1283 O O . ALA B 1 14 ? 30.458 35.557 61.457 1.00 41.10 13 ALA B O 1
ATOM 1285 N N . VAL B 1 15 ? 31.934 34.603 62.898 1.00 41.63 14 VAL B N 1
ATOM 1286 C CA . VAL B 1 15 ? 31.294 33.270 62.965 1.00 42.24 14 VAL B CA 1
ATOM 1287 C C . VAL B 1 15 ? 29.895 33.362 63.554 1.00 43.62 14 VAL B C 1
ATOM 1288 O O . VAL B 1 15 ? 28.926 32.951 62.915 1.00 43.16 14 VAL B O 1
ATOM 1292 N N . ASP B 1 16 ? 29.801 33.923 64.760 1.00 45.48 15 ASP B N 1
ATOM 1293 C CA . ASP B 1 16 ? 28.525 34.075 65.460 1.00 45.84 15 ASP B CA 1
ATOM 1294 C C . ASP B 1 16 ? 27.506 34.866 64.648 1.00 46.46 15 ASP B C 1
ATOM 1295 O O . ASP B 1 16 ? 26.364 34.439 64.547 1.00 47.07 15 ASP B O 1
ATOM 1300 N N . THR B 1 17 ? 27.928 35.991 64.065 1.00 46.72 16 THR B N 1
ATOM 1301 C CA . THR B 1 17 ? 27.038 36.823 63.245 1.00 46.80 16 THR B CA 1
ATOM 1302 C C . THR B 1 17 ? 26.616 36.109 61.952 1.00 48.30 16 THR B C 1
ATOM 1303 O O . THR B 1 17 ? 25.477 36.269 61.513 1.00 50.25 16 THR B O 1
ATOM 1307 N N . SER B 1 18 ? 27.522 35.339 61.344 1.00 48.48 17 SER B N 1
ATOM 1308 C CA . SER B 1 18 ? 27.181 34.537 60.152 1.00 48.13 17 SER B CA 1
ATOM 1309 C C . SER B 1 18 ? 26.157 33.451 60.475 1.00 49.32 17 SER B C 1
ATOM 1310 O O . SER B 1 18 ? 25.346 33.127 59.633 1.00 50.12 17 SER B O 1
ATOM 1313 N N . ILE B 1 19 ? 26.230 32.887 61.681 1.00 51.00 18 ILE B N 1
ATOM 1314 C CA . ILE B 1 19 ? 25.287 31.866 62.173 1.00 52.18 18 ILE B CA 1
ATOM 1315 C C . ILE B 1 19 ? 23.904 32.464 62.431 1.00 53.52 18 ILE B C 1
ATOM 1316 O O . ILE B 1 19 ? 22.897 31.824 62.135 1.00 54.93 18 ILE B O 1
ATOM 1321 N N . GLN B 1 20 ? 23.869 33.670 62.993 1.00 54.56 19 GLN B N 1
ATOM 1322 C CA . GLN B 1 20 ? 22.625 34.402 63.228 1.00 57.06 19 GLN B CA 1
ATOM 1323 C C . GLN B 1 20 ? 22.002 34.870 61.914 1.00 57.91 19 GLN B C 1
ATOM 1324 O O . GLN B 1 20 ? 20.779 34.820 61.758 1.00 58.79 19 GLN B O 1
ATOM 1338 N N . LEU B 1 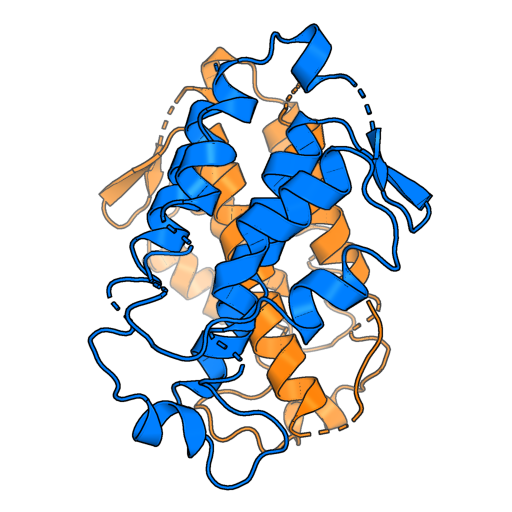22 ? 22.440 33.424 59.027 1.00 59.21 21 LEU B N 1
ATOM 1339 C CA . LEU B 1 22 ? 22.009 32.175 58.372 1.00 59.48 21 LEU B CA 1
ATOM 1340 C C . LEU B 1 22 ? 20.624 31.686 58.846 1.00 61.08 21 LEU B C 1
ATOM 1341 O O . LEU B 1 22 ? 19.902 31.063 58.063 1.00 62.40 21 LEU B O 1
ATOM 1346 N N . ASP B 1 23 ? 20.261 31.968 60.105 1.00 60.66 22 ASP B N 1
ATOM 1347 C CA . ASP B 1 23 ? 18.923 31.634 60.638 1.00 60.79 22 ASP B CA 1
ATOM 1348 C C . ASP B 1 23 ? 17.773 32.472 60.045 1.00 60.39 22 ASP B C 1
ATOM 1349 O O . ASP B 1 23 ? 16.621 32.041 60.097 1.00 60.81 22 ASP B O 1
ATOM 1354 N N . GLN B 1 24 ? 18.076 33.639 59.472 1.00 59.45 23 GLN B N 1
ATOM 1355 C CA . GLN B 1 24 ? 17.054 34.482 58.823 1.00 59.81 23 GLN B CA 1
ATOM 1356 C C . GLN B 1 24 ? 16.625 33.975 57.431 1.00 58.28 23 GLN B C 1
ATOM 1357 O O . GLN B 1 24 ? 15.731 34.573 56.818 1.00 57.45 23 GLN B O 1
ATOM 1363 N N . TYR B 1 25 ? 17.251 32.898 56.934 1.00 56.97 24 TYR B N 1
ATOM 1364 C CA . TYR B 1 25 ? 16.938 32.298 55.632 1.00 56.69 24 TYR B CA 1
ATOM 1365 C C . TYR B 1 25 ? 16.794 30.795 55.782 1.00 55.60 24 TYR B C 1
ATOM 1366 O O . TYR B 1 25 ? 17.225 30.221 56.781 1.00 55.46 24 TYR B O 1
ATOM 1375 N N . THR B 1 26 ? 16.147 30.181 54.800 1.00 55.00 25 THR B N 1
ATOM 1376 C CA . THR B 1 26 ? 15.950 28.737 54.739 1.00 55.41 25 THR B CA 1
ATOM 1377 C C . THR B 1 26 ? 16.798 28.210 53.598 1.00 56.09 25 THR B C 1
ATOM 1378 O O . THR B 1 26 ? 17.281 28.979 52.766 1.00 54.42 25 THR B O 1
ATOM 1382 N N . GLU B 1 27 ? 16.962 26.890 53.563 1.00 58.25 26 GLU B N 1
ATOM 1383 C CA . GLU B 1 27 ? 17.715 26.208 52.505 1.00 60.71 26 GLU B CA 1
ATOM 1384 C C . GLU B 1 27 ? 17.190 26.607 51.109 1.00 59.44 26 GLU B C 1
ATOM 1385 O O . GLU B 1 27 ? 17.980 26.879 50.208 1.00 58.57 26 GLU B O 1
ATOM 1391 N N . ILE B 1 28 ? 15.863 26.693 50.969 1.00 59.10 27 ILE B N 1
ATOM 1392 C CA . ILE B 1 28 ? 15.215 27.078 49.707 1.00 58.13 27 ILE B CA 1
ATOM 1393 C C . ILE B 1 28 ? 15.546 28.536 49.317 1.00 56.70 27 ILE B C 1
ATOM 1394 O O . ILE B 1 28 ? 15.886 28.786 48.164 1.00 55.71 27 ILE B O 1
ATOM 1399 N N . ASP B 1 29 ? 15.465 29.473 50.270 1.00 55.29 28 ASP B N 1
ATOM 1400 C CA . ASP B 1 29 ? 15.814 30.891 50.024 1.00 55.00 28 ASP B CA 1
ATOM 1401 C C . ASP B 1 29 ? 17.222 31.065 49.425 1.00 55.28 28 ASP B C 1
ATOM 1402 O O . ASP B 1 29 ? 17.409 31.826 48.476 1.00 56.28 28 ASP B O 1
ATOM 1407 N N . LEU B 1 30 ? 18.194 30.347 49.983 1.00 55.05 29 LEU B N 1
ATOM 1408 C CA . LEU B 1 30 ? 19.602 30.444 49.558 1.00 54.91 29 LEU B CA 1
ATOM 1409 C C . LEU B 1 30 ? 19.873 29.782 48.193 1.00 55.25 29 LEU B C 1
ATOM 1410 O O . LEU B 1 30 ? 20.619 30.330 47.378 1.00 54.14 29 LEU B O 1
ATOM 1415 N N . LYS B 1 31 ? 19.277 28.608 47.975 1.00 56.60 30 LYS B N 1
ATOM 1416 C CA . LYS B 1 31 ? 19.406 27.860 46.718 1.00 58.74 30 LYS B CA 1
ATOM 1417 C C . LYS B 1 31 ? 18.687 28.539 45.543 1.00 61.95 30 LYS B C 1
ATOM 1418 O O . LYS B 1 31 ? 19.238 28.611 44.440 1.00 61.75 30 LYS B O 1
ATOM 1424 N N . ILE B 1 32 ? 17.473 29.033 45.800 1.00 65.85 31 ILE B N 1
ATOM 1425 C CA . ILE B 1 32 ? 16.626 29.701 44.788 1.00 69.57 31 ILE B CA 1
ATOM 1426 C C . ILE B 1 32 ? 16.990 31.162 44.431 1.00 70.61 31 ILE B C 1
ATOM 1427 O O . ILE B 1 32 ? 16.695 31.579 43.306 1.00 70.96 31 ILE B O 1
ATOM 1432 N N . ALA B 1 33 ? 17.648 31.910 45.332 1.00 72.44 32 ALA B N 1
ATOM 1433 C CA . ALA B 1 33 ? 18.033 33.333 45.087 1.00 73.78 32 ALA B CA 1
ATOM 1434 C C . ALA B 1 33 ? 18.737 33.525 43.718 1.00 75.64 32 ALA B C 1
ATOM 1435 O O . ALA B 1 33 ? 19.628 32.731 43.403 1.00 76.66 32 ALA B O 1
ATOM 1437 N N . PRO B 1 34 ? 18.321 34.540 42.899 1.00 77.12 33 PRO B N 1
ATOM 1438 C CA . PRO B 1 34 ? 18.844 34.732 41.513 1.00 78.34 33 PRO B CA 1
ATOM 1439 C C . PRO B 1 34 ? 20.369 34.940 41.339 1.00 81.10 33 PRO B C 1
ATOM 1440 O O . PRO B 1 34 ? 20.997 34.248 40.523 1.00 82.40 33 PRO B O 1
ATOM 1444 N N . ILE B 1 35 ? 20.922 35.914 42.063 1.00 82.73 34 ILE B N 1
ATOM 1445 C CA . ILE B 1 35 ? 22.376 36.215 42.103 1.00 83.57 34 ILE B CA 1
ATOM 1446 C C . ILE B 1 35 ? 23.021 36.796 40.817 1.00 84.01 34 ILE B C 1
ATOM 1447 O O . ILE B 1 35 ? 23.274 38.007 40.761 1.00 83.86 34 ILE B O 1
ATOM 1452 N N . GLN B 1 36 ? 23.268 35.933 39.824 1.00 84.45 35 GLN B N 1
ATOM 1453 C CA . GLN B 1 36 ? 23.978 36.234 38.549 1.00 85.00 35 GLN B CA 1
ATOM 1454 C C . GLN B 1 36 ? 25.310 35.463 38.518 1.00 85.68 35 GLN B C 1
ATOM 1455 O O . GLN B 1 36 ? 25.680 34.918 37.473 1.00 86.86 35 GLN B O 1
ATOM 1457 N N . SER B 1 37 ? 26.019 35.421 39.651 1.00 85.29 36 SER B N 1
ATOM 1458 C CA . SER B 1 37 ? 27.296 34.678 39.781 1.00 85.21 36 SER B CA 1
ATOM 1459 C C . SER B 1 37 ? 27.170 33.145 39.580 1.00 84.87 36 SER B C 1
ATOM 1460 O O . SER B 1 37 ? 26.070 32.581 39.693 1.00 84.78 36 SER B O 1
ATOM 1463 N N . LYS B 1 38 ? 28.312 32.500 39.291 1.00 83.63 37 LYS B N 1
ATOM 1464 C CA . LYS B 1 38 ? 28.404 31.038 38.982 1.00 82.15 37 LYS B CA 1
ATOM 1465 C C . LYS B 1 38 ? 27.847 30.041 40.021 1.00 78.60 37 LYS B C 1
ATOM 1466 O O . LYS B 1 38 ? 27.476 28.919 39.636 1.00 80.16 37 LYS B O 1
ATOM 1468 N N . ARG B 1 39 ? 27.816 30.450 41.302 1.00 73.73 38 ARG B N 1
ATOM 1469 C CA A ARG B 1 39 ? 27.328 29.622 42.416 0.50 70.99 38 ARG B CA 1
ATOM 1470 C CA B ARG B 1 39 ? 27.304 29.617 42.394 0.50 70.22 38 ARG B CA 1
ATOM 1471 C C . ARG B 1 39 ? 26.236 30.342 43.216 1.00 68.27 38 ARG B C 1
ATOM 1472 O O . ARG B 1 39 ? 26.189 31.578 43.247 1.00 68.16 38 ARG B O 1
ATOM 1487 N N . SER B 1 40 ? 25.374 29.555 43.866 1.00 62.79 39 SER B N 1
ATOM 1488 C CA . SER B 1 40 ? 24.263 30.073 44.669 1.00 57.95 39 SER B CA 1
ATOM 1489 C C . SER B 1 40 ? 24.702 30.583 46.038 1.00 55.24 39 SER B C 1
ATOM 1490 O O . SER B 1 40 ? 25.805 30.284 46.485 1.00 54.00 39 SER B O 1
ATOM 1493 N N . LEU B 1 41 ? 23.821 31.345 46.698 1.00 52.24 40 LEU B N 1
ATOM 1494 C CA . LEU B 1 41 ? 24.060 31.821 48.080 1.00 51.35 40 LEU B CA 1
ATOM 1495 C C . LEU B 1 41 ? 24.253 30.664 49.052 1.00 50.73 40 LEU B C 1
ATOM 1496 O O . LEU B 1 41 ? 24.936 30.823 50.049 1.00 52.83 40 LEU B O 1
ATOM 1501 N N . PHE B 1 42 ? 23.629 29.525 48.762 1.00 49.42 41 PHE B N 1
ATOM 1502 C CA . PHE B 1 42 ? 23.788 28.302 49.536 1.00 48.20 41 PHE B CA 1
ATOM 1503 C C . PHE B 1 42 ? 25.234 27.815 49.420 1.00 47.89 41 PHE B C 1
ATOM 1504 O O . PHE B 1 42 ? 25.882 27.595 50.432 1.00 45.50 41 PHE B O 1
ATOM 1512 N N . GLU B 1 43 ? 25.720 27.667 48.182 1.00 47.39 42 GLU B N 1
ATOM 1513 C CA . GLU B 1 43 ? 27.100 27.220 47.892 1.00 48.75 42 GLU B CA 1
ATOM 1514 C C . GLU B 1 43 ? 28.185 28.126 48.488 1.00 47.62 42 GLU B C 1
ATOM 1515 O O . GLU B 1 43 ? 29.216 27.636 48.970 1.00 48.15 42 GLU B O 1
ATOM 1529 N N . TYR B 1 45 ? 27.710 30.034 51.171 1.00 42.72 44 TYR B N 1
ATOM 1530 C CA . TYR B 1 45 ? 27.579 29.943 52.627 1.00 42.43 44 TYR B CA 1
ATOM 1531 C C . TYR B 1 45 ? 28.249 28.638 53.076 1.00 40.88 44 TYR B C 1
ATOM 1532 O O . TYR B 1 45 ? 28.889 28.607 54.134 1.00 41.49 44 TYR B O 1
ATOM 1541 N N . ALA B 1 46 ? 28.080 27.573 52.286 1.00 38.65 45 ALA B N 1
ATOM 1542 C CA . ALA B 1 46 ? 28.745 26.295 52.536 1.00 39.15 45 ALA B CA 1
ATOM 1543 C C . ALA B 1 46 ? 30.276 26.487 52.511 1.00 39.77 45 ALA B C 1
ATOM 1544 O O . ALA B 1 46 ? 30.961 25.964 53.414 1.00 37.52 45 ALA B O 1
ATOM 1546 N N . HIS B 1 47 ? 30.786 27.243 51.514 1.00 38.71 46 HIS B N 1
ATOM 1547 C CA A HIS B 1 47 ? 32.229 27.622 51.394 0.50 39.15 46 HIS B CA 1
ATOM 1548 C CA B HIS B 1 47 ? 32.223 27.534 51.452 0.50 39.16 46 HIS B CA 1
ATOM 1549 C C . HIS B 1 47 ? 32.681 28.414 52.631 1.00 39.72 46 HIS B C 1
ATOM 1550 O O . HIS B 1 47 ? 33.751 28.157 53.201 1.00 39.35 46 HIS B O 1
ATOM 1563 N N . LEU B 1 48 ? 31.856 29.387 53.033 1.00 38.91 47 LEU B N 1
ATOM 1564 C CA . LEU B 1 48 ? 32.149 30.237 54.200 1.00 38.61 47 LEU B CA 1
ATOM 1565 C C . LEU B 1 48 ? 32.334 29.374 55.450 1.00 38.46 47 LEU B C 1
ATOM 1566 O O . LEU B 1 48 ? 33.246 29.610 56.236 1.00 40.07 47 LEU B O 1
ATOM 1571 N N . SER B 1 49 ? 31.496 28.351 55.599 1.00 39.21 48 SER B N 1
ATOM 1572 C CA . SER B 1 49 ? 31.558 27.465 56.765 1.00 40.10 48 SER B CA 1
ATOM 1573 C C . SER B 1 49 ? 32.834 26.608 56.845 1.00 39.15 48 SER B C 1
ATOM 1574 O O . SER B 1 49 ? 33.213 26.144 57.953 1.00 37.86 48 SER B O 1
ATOM 1577 N N . LEU B 1 50 ? 33.481 26.410 55.693 1.00 36.28 49 LEU B N 1
ATOM 1578 C CA . LEU B 1 50 ? 34.727 25.647 55.592 1.00 36.77 49 LEU B CA 1
ATOM 1579 C C . LEU B 1 50 ? 36.025 26.454 55.741 1.00 36.67 49 LEU B C 1
ATOM 1580 O O . LEU B 1 50 ? 37.098 25.835 55.817 1.00 38.41 49 LEU B O 1
ATOM 1585 N N . ILE B 1 51 ? 35.936 27.793 55.815 1.00 34.33 50 ILE B N 1
ATOM 1586 C CA . ILE B 1 51 ? 37.125 28.670 55.898 1.00 31.85 50 ILE B CA 1
ATOM 1587 C C . ILE B 1 51 ? 38.035 28.344 57.090 1.00 32.07 50 ILE B C 1
ATOM 1588 O O . ILE B 1 51 ? 39.228 28.144 56.918 1.00 28.81 50 ILE B O 1
ATOM 1593 N N . CYS B 1 52 ? 37.474 28.260 58.292 1.00 32.69 51 CYS B N 1
ATOM 1594 C CA . CYS B 1 52 ? 38.318 27.964 59.448 1.00 31.06 51 CYS B CA 1
ATOM 1595 C C . CYS B 1 52 ? 39.081 26.648 59.319 1.00 30.17 51 CYS B C 1
ATOM 1596 O O . CYS B 1 52 ? 40.281 26.635 59.558 1.00 32.06 51 CYS B O 1
ATOM 1599 N N . HIS B 1 53 ? 38.402 25.578 58.889 1.00 30.15 52 HIS B N 1
ATOM 1600 C CA . HIS B 1 53 ? 39.037 24.261 58.697 1.00 30.17 52 HIS B CA 1
ATOM 1601 C C . HIS B 1 53 ? 40.089 24.277 57.576 1.00 30.87 52 HIS B C 1
ATOM 1602 O O . HIS B 1 53 ? 41.209 23.833 57.775 1.00 32.01 52 HIS B O 1
ATOM 1609 N N . ALA B 1 54 ? 39.691 24.768 56.401 1.00 29.41 53 ALA B N 1
ATOM 1610 C CA . ALA B 1 54 ? 40.549 24.807 55.187 1.00 27.89 53 ALA B CA 1
ATOM 1611 C C . ALA B 1 54 ? 41.835 25.598 55.403 1.00 26.16 53 ALA B C 1
ATOM 1612 O O . ALA B 1 54 ? 42.950 25.105 55.229 1.00 27.76 53 ALA B O 1
ATOM 1614 N N . ASP B 1 55 ? 41.674 26.835 55.822 1.00 28.12 54 ASP B N 1
ATOM 1615 C CA . ASP B 1 55 ? 42.814 27.688 56.086 1.00 30.23 54 ASP B CA 1
ATOM 1616 C C . ASP B 1 55 ? 43.731 27.133 57.198 1.00 29.97 54 ASP B C 1
ATOM 1617 O O . ASP B 1 55 ? 44.942 27.347 57.144 1.00 30.34 54 ASP B O 1
ATOM 1622 N N . LEU B 1 56 ? 43.184 26.390 58.166 1.00 31.87 55 LEU B N 1
ATOM 1623 C CA . LEU B 1 56 ? 44.038 25.693 59.181 1.00 32.15 55 LEU B CA 1
ATOM 1624 C C . LEU B 1 56 ? 44.830 24.544 58.530 1.00 33.26 55 LEU B C 1
ATOM 1625 O O . LEU B 1 56 ? 45.985 24.309 58.894 1.00 32.82 55 LEU B O 1
ATOM 1630 N N . LEU B 1 57 ? 44.184 23.795 57.630 1.00 33.50 56 LEU B N 1
ATOM 1631 C CA A LEU B 1 57 ? 44.862 22.727 56.882 0.50 32.21 56 LEU B CA 1
ATOM 1632 C CA B LEU B 1 57 ? 44.870 22.727 56.898 0.50 33.81 56 LEU B CA 1
ATOM 1633 C C . LEU B 1 57 ? 46.000 23.349 56.052 1.00 33.62 56 LEU B C 1
ATOM 1634 O O . LEU B 1 57 ? 47.119 22.849 56.048 1.00 34.25 56 LEU B O 1
ATOM 1643 N N . ILE B 1 58 ? 45.718 24.468 55.379 1.00 35.78 57 ILE B N 1
ATOM 1644 C CA . ILE B 1 58 ? 46.738 25.193 54.571 1.00 34.02 57 ILE B CA 1
ATOM 1645 C C . ILE B 1 58 ? 47.967 25.570 55.416 1.00 35.57 57 ILE B C 1
ATOM 1646 O O . ILE B 1 58 ? 49.104 25.308 55.020 1.00 35.85 57 ILE B O 1
ATOM 1651 N N . LEU B 1 59 ? 47.707 26.165 56.577 1.00 36.20 58 LEU B N 1
ATOM 1652 C CA . LEU B 1 59 ? 48.739 26.532 57.562 1.00 36.57 58 LEU B CA 1
ATOM 1653 C C . LEU B 1 59 ? 49.590 25.329 58.004 1.00 37.86 58 LEU B C 1
ATOM 1654 O O . LEU B 1 59 ? 50.806 25.457 58.202 1.00 39.01 58 LEU B O 1
ATOM 1659 N N . ASN B 1 60 ? 48.931 24.176 58.154 1.00 38.89 59 ASN B N 1
ATOM 1660 C CA . ASN B 1 60 ? 49.564 22.910 58.546 1.00 38.51 59 ASN B CA 1
ATOM 1661 C C . ASN B 1 60 ? 50.094 22.046 57.399 1.00 40.39 59 ASN B C 1
ATOM 1662 O O . ASN B 1 60 ? 50.159 20.824 57.533 1.00 43.54 59 ASN B O 1
ATOM 1667 N N . GLY B 1 61 ? 50.476 22.687 56.291 1.00 38.08 60 GLY B N 1
ATOM 1668 C CA . GLY B 1 61 ? 51.130 22.035 55.180 1.00 39.62 60 GLY B CA 1
ATOM 1669 C C . GLY B 1 61 ? 5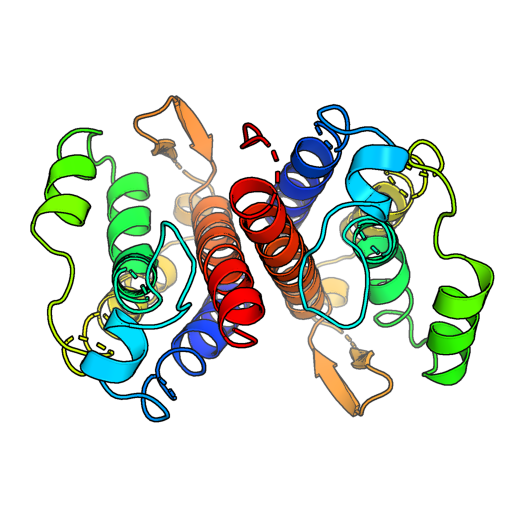0.322 21.200 54.226 1.00 41.40 60 GLY B C 1
ATOM 1670 O O . GLY B 1 61 ? 50.913 20.431 53.463 1.00 43.77 60 GLY B O 1
ATOM 1671 N N . SER B 1 62 ? 48.998 21.347 54.219 1.00 41.88 61 SER B N 1
ATOM 1672 C CA . SER B 1 62 ? 48.172 20.553 53.314 1.00 41.63 61 SER B CA 1
ATOM 1673 C C . SER B 1 62 ? 48.436 20.919 51.860 1.00 43.40 61 SER B C 1
ATOM 1674 O O . SER B 1 62 ? 48.678 22.090 51.543 1.00 42.20 61 SER B O 1
ATOM 1677 N N . THR B 1 63 ? 48.432 19.897 51.003 1.00 44.41 62 THR B N 1
ATOM 1678 C CA . THR B 1 63 ? 48.655 20.071 49.570 1.00 45.39 62 THR B CA 1
ATOM 1679 C C . THR B 1 63 ? 47.391 20.601 48.922 1.00 46.04 62 THR B C 1
ATOM 1680 O O . THR B 1 63 ? 46.309 20.541 49.524 1.00 46.85 62 THR B O 1
ATOM 1684 N N . GLU B 1 64 ? 47.553 21.113 47.700 1.00 46.77 63 GLU B N 1
ATOM 1685 C CA . GLU B 1 64 ? 46.446 21.590 46.867 1.00 47.96 63 GLU B CA 1
ATOM 1686 C C . GLU B 1 64 ? 45.431 20.465 46.696 1.00 46.99 63 GLU B C 1
ATOM 1687 O O . GLU B 1 64 ? 44.248 20.650 47.001 1.00 46.96 63 GLU B O 1
ATOM 1693 N N . LYS B 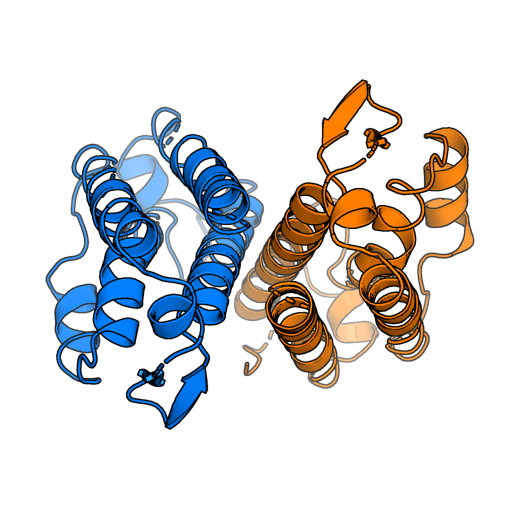1 65 ? 45.927 19.303 46.245 1.00 46.61 64 LYS B N 1
ATOM 1694 C CA . LYS B 1 65 ? 45.137 18.069 46.040 1.00 46.01 64 LYS B CA 1
ATOM 1695 C C . LYS B 1 65 ? 44.245 17.752 47.234 1.00 44.41 64 LYS B C 1
ATOM 1696 O O . LYS B 1 65 ? 43.058 17.450 47.070 1.00 44.85 64 LYS B O 1
ATOM 1702 N N . GLU B 1 66 ? 44.832 17.816 48.428 1.00 43.96 65 GLU B N 1
ATOM 1703 C CA . GLU B 1 66 ? 44.086 17.572 49.673 1.00 43.41 65 GLU B CA 1
ATOM 1704 C C . GLU B 1 66 ? 42.968 18.602 49.892 1.00 42.74 65 GLU B C 1
ATOM 1705 O O . GLU B 1 66 ? 41.884 18.217 50.323 1.00 45.21 65 GLU B O 1
ATOM 1711 N N . LEU B 1 67 ? 43.250 19.886 49.640 1.00 43.14 66 LEU B N 1
ATOM 1712 C CA . LEU B 1 67 ? 42.232 20.947 49.743 1.00 43.19 66 LEU B CA 1
ATOM 1713 C C . LEU B 1 67 ? 41.116 20.732 48.721 1.00 43.90 66 LEU B C 1
ATOM 1714 O O . LEU B 1 67 ? 39.943 20.850 49.060 1.00 42.64 66 LEU B O 1
ATOM 1719 N N . HIS B 1 68 ? 41.485 20.379 47.487 1.00 46.92 67 HIS B N 1
ATOM 1720 C CA . HIS B 1 68 ? 40.495 20.068 46.429 1.00 47.25 67 HIS B CA 1
ATOM 1721 C C . HIS B 1 68 ? 39.600 18.885 46.812 1.00 46.70 67 HIS B C 1
ATOM 1722 O O . HIS B 1 68 ? 38.375 18.964 46.659 1.00 47.58 67 HIS B O 1
ATOM 1729 N N . THR B 1 69 ? 40.209 17.824 47.346 1.00 45.86 68 THR B N 1
ATOM 1730 C CA . THR B 1 69 ? 39.451 16.677 47.878 1.00 45.32 68 THR B CA 1
ATOM 1731 C C . THR B 1 69 ? 38.604 17.105 49.081 1.00 45.11 68 THR B C 1
ATOM 1732 O O . THR B 1 69 ? 37.452 16.680 49.190 1.00 45.92 68 THR B O 1
ATOM 1736 N N . PHE B 1 70 ? 39.178 17.945 49.962 1.00 44.93 69 PHE B N 1
ATOM 1737 C CA . PHE B 1 70 ? 38.490 18.440 51.182 1.00 43.56 69 PHE B CA 1
ATOM 1738 C C . PHE B 1 70 ? 37.213 19.182 50.814 1.00 44.27 69 PHE B C 1
ATOM 1739 O O . PHE B 1 70 ? 36.144 18.843 51.315 1.00 43.33 69 PHE B O 1
ATOM 1747 N N . TYR B 1 71 ? 37.329 20.159 49.914 1.00 47.50 70 TYR B N 1
ATOM 1748 C CA . TYR B 1 71 ? 36.153 20.902 49.406 1.00 49.47 70 TYR B CA 1
ATOM 1749 C C . TYR B 1 71 ? 35.172 19.988 48.647 1.00 51.72 70 TYR B C 1
ATOM 1750 O O . TYR B 1 71 ? 33.958 20.107 48.836 1.00 51.63 70 TYR B O 1
ATOM 1759 N N . LYS B 1 72 ? 35.700 19.069 47.826 1.00 54.29 71 LYS B N 1
ATOM 1760 C CA . LYS B 1 72 ? 34.872 18.087 47.086 1.00 54.95 71 LYS B CA 1
ATOM 1761 C C . LYS B 1 72 ? 34.012 17.227 48.021 1.00 54.87 71 LYS B C 1
ATOM 1762 O O . LYS B 1 72 ? 32.798 17.183 47.858 1.00 56.26 71 LYS B O 1
ATOM 1764 N N . GLU B 1 73 ? 34.630 16.620 49.033 1.00 54.65 72 GLU B N 1
ATOM 1765 C CA . GLU B 1 73 ? 33.919 15.702 49.932 1.00 55.73 72 GLU B CA 1
ATOM 1766 C C . GLU B 1 73 ? 33.342 16.254 51.248 1.00 54.00 72 GLU B C 1
ATOM 1767 O O . GLU B 1 73 ? 32.567 15.544 51.884 1.00 54.83 72 GLU B O 1
ATOM 1773 N N . GLN B 1 74 ? 33.695 17.475 51.668 1.00 52.91 73 GLN B N 1
ATOM 1774 C CA . GLN B 1 74 ? 33.237 18.001 52.990 1.00 51.47 73 GLN B CA 1
ATOM 1775 C C . GLN B 1 74 ? 32.365 19.251 53.031 1.00 48.42 73 GLN B C 1
ATOM 1776 O O . GLN B 1 74 ? 31.919 19.641 54.118 1.00 45.45 73 GLN B O 1
ATOM 1782 N N . THR B 1 75 ? 32.084 19.847 51.869 1.00 47.35 74 THR B N 1
ATOM 1783 C CA . THR B 1 75 ? 31.220 21.028 51.773 1.00 47.70 74 THR B CA 1
ATOM 1784 C C . THR B 1 75 ? 29.828 20.667 52.259 1.00 50.31 74 THR B C 1
ATOM 1785 O O . THR B 1 75 ? 29.246 19.717 51.731 1.00 51.08 74 THR B O 1
ATOM 1789 N N . PRO B 1 76 ? 29.321 21.358 53.310 1.00 53.17 75 PRO B N 1
ATOM 1790 C CA . PRO B 1 76 ? 27.971 21.128 53.831 1.00 54.62 75 PRO B CA 1
ATOM 1791 C C . PRO B 1 76 ? 26.849 21.109 52.794 1.00 56.89 75 PRO B C 1
ATOM 1792 O O . PRO B 1 76 ? 26.903 21.857 51.806 1.00 58.60 75 PRO B O 1
ATOM 1796 N N . GLU B 1 77 ? 25.887 20.216 53.015 1.00 57.75 76 GLU B N 1
ATOM 1797 C CA . GLU B 1 77 ? 24.696 20.060 52.182 1.00 58.96 76 GLU B CA 1
ATOM 1798 C C . GLU B 1 77 ? 23.408 20.502 52.916 1.00 57.24 76 GLU B C 1
ATOM 1799 O O . GLU B 1 77 ? 22.324 20.396 52.343 1.00 58.77 76 GLU B O 1
ATOM 1805 N N . THR B 1 78 ? 23.546 21.007 54.155 1.00 55.01 77 THR B N 1
ATOM 1806 C CA A THR B 1 78 ? 22.438 21.514 54.972 0.50 54.36 77 THR B CA 1
ATOM 1807 C CA B THR B 1 78 ? 22.426 21.561 54.929 0.50 54.93 77 THR B CA 1
ATOM 1808 C C . THR B 1 78 ? 22.911 22.712 55.814 1.00 54.13 77 THR B C 1
ATOM 1809 O O . THR B 1 78 ? 24.094 22.820 56.118 1.00 54.31 77 THR B O 1
ATOM 1816 N N . ILE B 1 79 ? 21.978 23.585 56.196 1.00 53.18 78 ILE B N 1
ATOM 1817 C CA . ILE B 1 79 ? 22.266 24.752 57.053 1.00 51.64 78 ILE B CA 1
ATOM 1818 C C . ILE B 1 79 ? 22.709 24.324 58.460 1.00 52.54 78 ILE B C 1
ATOM 1819 O O . ILE B 1 79 ? 23.475 25.038 59.106 1.00 51.73 78 ILE B O 1
ATOM 1824 N N . ALA B 1 80 ? 22.233 23.162 58.920 1.00 53.95 79 ALA B N 1
ATOM 1825 C CA . ALA B 1 80 ? 22.614 22.621 60.234 1.00 53.65 79 ALA B CA 1
ATOM 1826 C C . ALA B 1 80 ? 24.088 22.241 60.234 1.00 52.62 79 ALA B C 1
ATOM 1827 O O . ALA B 1 80 ? 24.820 22.684 61.114 1.00 51.75 79 ALA B O 1
ATOM 1829 N N . GLN B 1 81 ? 24.519 21.477 59.217 1.00 52.56 80 GLN B N 1
ATOM 1830 C CA . GLN B 1 81 ? 25.921 21.039 59.114 1.00 53.53 80 GLN B CA 1
ATOM 1831 C C . GLN B 1 81 ? 26.867 22.185 58.725 1.00 51.91 80 GLN B C 1
ATOM 1832 O O . GLN B 1 81 ? 28.063 22.084 58.986 1.00 53.77 80 GLN B O 1
ATOM 1846 N N . GLN B 1 83 ? 26.432 25.240 60.111 1.00 46.20 82 GLN B N 1
ATOM 1847 C CA . GLN B 1 83 ? 26.609 25.819 61.450 1.00 47.56 82 GLN B CA 1
ATOM 1848 C C . GLN B 1 83 ? 27.509 24.965 62.337 1.00 46.39 82 GLN B C 1
ATOM 1849 O O . GLN B 1 83 ? 28.373 25.499 63.026 1.00 46.15 82 GLN B O 1
ATOM 1855 N N . LYS B 1 84 ? 27.307 23.649 62.291 1.00 46.58 83 LYS B N 1
ATOM 1856 C CA . LYS B 1 84 ? 28.121 22.698 63.046 1.00 46.60 83 LYS B CA 1
ATOM 1857 C C . LYS B 1 84 ? 29.582 22.744 62.595 1.00 43.95 83 LYS B C 1
ATOM 1858 O O . LYS B 1 84 ? 30.473 22.808 63.439 1.00 42.68 83 LYS B O 1
ATOM 1864 N N . THR B 1 85 ? 29.808 22.740 61.275 1.00 40.25 84 THR B N 1
ATOM 1865 C CA . THR B 1 85 ? 31.153 22.780 60.701 1.00 39.01 84 THR B CA 1
ATOM 1866 C C . THR B 1 85 ? 31.919 24.072 61.033 1.00 39.45 84 THR B C 1
ATOM 1867 O O . THR B 1 85 ? 33.087 24.023 61.418 1.00 40.70 84 THR B O 1
ATOM 1879 N N . ILE B 1 87 ? 31.426 26.161 63.547 1.00 39.41 86 ILE B N 1
ATOM 1880 C CA . ILE B 1 87 ? 31.769 26.192 65.002 1.00 38.99 86 ILE B CA 1
ATOM 1881 C C . ILE B 1 87 ? 32.947 25.273 65.315 1.00 38.85 86 ILE B C 1
ATOM 1882 O O . ILE B 1 87 ? 33.845 25.652 66.058 1.00 40.77 86 ILE B O 1
ATOM 1887 N N . GLN B 1 88 ? 32.925 24.065 64.762 1.00 39.33 87 GLN B N 1
ATOM 1888 C CA . GLN B 1 88 ? 34.012 23.100 64.943 1.00 39.40 87 GLN B CA 1
ATOM 1889 C C . GLN B 1 88 ? 35.334 23.589 64.374 1.00 37.49 87 GLN B C 1
ATOM 1890 O O . GLN B 1 88 ? 36.382 23.313 64.944 1.00 36.19 87 GLN B O 1
ATOM 1896 N N . GLY B 1 89 ? 35.277 24.262 63.228 1.00 37.80 88 GLY B N 1
ATOM 1897 C CA . GLY B 1 89 ? 36.459 24.839 62.594 1.00 36.90 88 GLY B CA 1
ATOM 1898 C C . GLY B 1 89 ? 37.048 25.960 63.435 1.00 35.30 88 GLY B C 1
ATOM 1899 O O . GLY B 1 89 ? 38.277 26.056 63.571 1.00 34.09 88 GLY B O 1
ATOM 1900 N N . TYR B 1 90 ? 36.175 26.810 63.978 1.00 35.66 89 TYR B N 1
ATOM 1901 C CA . TYR B 1 90 ? 36.600 27.872 64.870 1.00 35.87 89 TYR B CA 1
ATOM 1902 C C . TYR B 1 90 ? 37.276 27.277 66.110 1.00 36.29 89 TYR B C 1
ATOM 1903 O O . TYR B 1 90 ? 38.348 27.751 66.502 1.00 38.63 89 TYR B O 1
ATOM 1912 N N . ASP B 1 91 ? 36.645 26.280 66.732 1.00 36.16 90 ASP B N 1
ATOM 1913 C CA . ASP B 1 91 ? 37.224 25.620 67.920 1.00 36.66 90 ASP B CA 1
ATOM 1914 C C . ASP B 1 91 ? 38.600 25.050 67.619 1.00 35.40 90 ASP B C 1
ATOM 1915 O O . ASP B 1 91 ? 39.508 25.265 68.390 1.00 32.32 90 ASP B O 1
ATOM 1920 N N . LEU B 1 92 ? 38.767 24.379 66.474 1.00 34.20 91 LEU B N 1
ATOM 1921 C CA . LEU B 1 92 ? 40.064 23.791 66.130 1.00 35.45 91 LEU B CA 1
ATOM 1922 C C . LEU B 1 92 ? 41.117 24.887 65.873 1.00 36.67 91 LEU B C 1
ATOM 1923 O O . LEU B 1 92 ? 42.261 24.780 66.322 1.00 38.82 91 LEU B O 1
ATOM 1928 N N . LEU B 1 93 ? 40.713 25.947 65.177 1.00 36.40 92 LEU B N 1
ATOM 1929 C CA . LEU B 1 93 ? 41.600 27.062 64.881 1.00 35.29 92 LEU B CA 1
ATOM 1930 C C . LEU B 1 93 ? 42.017 27.809 66.139 1.00 34.39 92 LEU B C 1
ATOM 1931 O O . LEU B 1 93 ? 43.193 28.119 66.300 1.00 35.01 92 LEU B O 1
ATOM 1936 N N . SER B 1 94 ? 41.064 28.095 67.024 1.00 35.54 93 SER B N 1
ATOM 1937 C CA . SER B 1 94 ? 41.381 28.828 68.272 1.00 37.64 93 SER B CA 1
ATOM 1938 C C . SER B 1 94 ? 42.242 27.991 69.205 1.00 36.35 93 SER B C 1
ATOM 1939 O O . SER B 1 94 ? 43.279 28.461 69.664 1.00 38.84 93 SER B O 1
ATOM 1942 N N . LYS B 1 95 ? 41.843 26.742 69.442 1.00 36.54 94 LYS B N 1
ATOM 1943 C CA . LYS B 1 95 ? 42.619 25.831 70.312 1.00 35.09 94 LYS B CA 1
ATOM 1944 C C . LYS B 1 95 ? 44.058 25.715 69.836 1.00 33.57 94 LYS B C 1
ATOM 1945 O O . LYS B 1 95 ? 44.987 25.732 70.639 1.00 29.04 94 LYS B O 1
ATOM 1951 N N . THR B 1 96 ? 44.231 25.662 68.514 1.00 30.79 95 THR B N 1
ATOM 1952 C CA . THR B 1 96 ? 45.538 25.624 67.914 1.00 28.24 95 THR B CA 1
ATOM 1953 C C . THR B 1 96 ? 46.304 26.908 68.173 1.00 28.96 95 THR B C 1
ATOM 1954 O O . THR B 1 96 ? 47.417 26.853 68.687 1.00 31.70 95 THR B O 1
ATOM 1958 N N . PHE B 1 97 ? 45.723 28.055 67.811 1.00 30.17 96 PHE B N 1
ATOM 1959 C CA . PHE B 1 97 ? 46.420 29.347 67.997 1.00 31.28 96 PHE B CA 1
ATOM 1960 C C . PHE B 1 97 ? 46.729 29.704 69.448 1.00 32.72 96 PHE B C 1
ATOM 1961 O O . PHE B 1 97 ? 47.749 30.330 69.714 1.00 34.07 96 PHE B O 1
ATOM 1969 N N . LEU B 1 98 ? 45.863 29.276 70.358 1.00 34.26 97 LEU B N 1
ATOM 1970 C CA . LEU B 1 98 ? 46.072 29.458 71.806 1.00 36.70 97 LEU B CA 1
ATOM 1971 C C . LEU B 1 98 ? 47.154 28.531 72.372 1.00 39.27 97 LEU B C 1
ATOM 1972 O O . LEU B 1 98 ? 47.616 28.756 73.504 1.00 43.05 97 LEU B O 1
ATOM 1977 N N . SER B 1 99 ? 47.506 27.474 71.627 1.00 40.71 98 SER B N 1
ATOM 1978 C CA . SER B 1 99 ? 48.574 26.549 72.009 1.00 39.84 98 SER B CA 1
ATOM 1979 C C . SER B 1 99 ? 49.957 27.094 71.628 1.00 40.91 98 SER B C 1
ATOM 1980 O O . SER B 1 99 ? 50.961 26.609 72.159 1.00 40.90 98 SER B O 1
ATOM 1983 N N . TYR B 1 100 ? 50.016 28.079 70.723 1.00 41.05 99 TYR B N 1
ATOM 1984 C CA . TYR B 1 100 ? 51.289 28.595 70.235 1.00 40.95 99 TYR B CA 1
ATOM 1985 C C . TYR B 1 100 ? 51.987 29.596 71.160 1.00 44.24 99 TYR B C 1
ATOM 1986 O O . TYR B 1 100 ? 51.363 30.514 71.697 1.00 45.11 99 TYR B O 1
ATOM 1995 N N . SER B 1 101 ? 53.302 29.410 71.301 1.00 46.02 100 SER B N 1
ATOM 1996 C CA . SER B 1 101 ? 54.192 30.345 71.987 1.00 45.87 100 SER B CA 1
ATOM 1997 C C . SER B 1 101 ? 54.425 31.524 71.035 1.00 45.92 100 SER B C 1
ATOM 1998 O O . SER B 1 101 ? 54.089 31.435 69.848 1.00 45.38 100 SER B O 1
ATOM 2001 N N . ASN B 1 102 ? 55.029 32.606 71.534 1.00 47.08 101 ASN B N 1
ATOM 2002 C CA . ASN B 1 102 ? 55.403 33.755 70.663 1.00 47.90 101 ASN B CA 1
ATOM 2003 C C . ASN B 1 102 ? 56.329 33.348 69.518 1.00 46.46 101 ASN B C 1
ATOM 2004 O O . ASN B 1 102 ? 56.219 33.883 68.406 1.00 47.40 101 ASN B O 1
ATOM 2009 N N . GLU B 1 103 ? 57.207 32.387 69.807 1.00 45.19 102 GLU B N 1
ATOM 2010 C CA . GLU B 1 103 ? 58.185 31.850 68.856 1.00 45.19 102 GLU B CA 1
ATOM 2011 C C . GLU B 1 103 ? 57.434 31.109 67.767 1.00 42.73 102 GLU B C 1
ATOM 2012 O O . GLU B 1 103 ? 57.743 31.257 66.581 1.00 43.78 102 GLU B O 1
ATOM 2018 N N . GLN B 1 104 ? 56.429 30.341 68.184 1.00 41.31 103 GLN B N 1
ATOM 2019 C CA . GLN B 1 104 ? 55.535 29.636 67.259 1.00 40.63 103 GLN B CA 1
ATOM 2020 C C . GLN B 1 104 ? 54.681 30.600 66.434 1.00 40.69 103 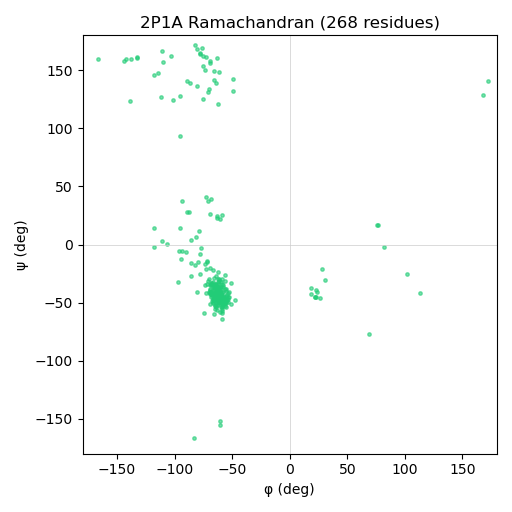GLN B C 1
ATOM 2021 O O . GLN B 1 104 ? 54.478 30.376 65.237 1.00 42.13 103 GLN B O 1
ATOM 2027 N N . LEU B 1 105 ? 54.207 31.679 67.062 1.00 39.68 104 LEU B N 1
ATOM 2028 C CA . LEU B 1 105 ? 53.479 32.734 66.342 1.00 38.78 104 LEU B CA 1
ATOM 2029 C C . LEU B 1 105 ? 54.327 33.437 65.285 1.00 38.30 104 LEU B C 1
ATOM 2030 O O . LEU B 1 105 ? 53.776 33.918 64.305 1.00 38.60 104 LEU B O 1
ATOM 2035 N N . ALA B 1 106 ? 55.643 33.506 65.504 1.00 38.63 105 ALA B N 1
ATOM 2036 C CA . ALA B 1 106 ? 56.584 34.121 64.565 1.00 39.04 105 ALA B CA 1
ATOM 2037 C C . ALA B 1 106 ? 57.070 33.160 63.485 1.00 40.80 105 ALA B C 1
ATOM 2038 O O . ALA B 1 106 ? 57.638 33.613 62.501 1.00 42.62 105 ALA B O 1
ATOM 2040 N N . GLU B 1 107 ? 56.869 31.849 63.677 1.00 42.17 106 GLU B N 1
ATOM 2041 C CA . GLU B 1 107 ? 57.349 30.820 62.752 1.00 42.33 106 GLU B CA 1
ATOM 2042 C C . GLU B 1 107 ? 56.747 30.995 61.375 1.00 41.60 106 GLU B C 1
ATOM 2043 O O . GLU B 1 107 ? 55.565 31.244 61.252 1.00 42.82 106 GLU B O 1
ATOM 2057 N N . LYS B 1 109 ? 55.551 29.703 57.738 1.00 43.33 108 LYS B N 1
ATOM 2058 C CA . LYS B 1 109 ? 54.973 28.538 57.074 1.00 42.84 108 LYS B CA 1
ATOM 2059 C C . LYS B 1 109 ? 54.648 28.944 55.646 1.00 44.25 108 LYS B C 1
ATOM 2060 O O . LYS B 1 109 ? 54.180 30.070 55.409 1.00 43.03 108 LYS B O 1
ATOM 2066 N N . THR B 1 110 ? 54.891 28.023 54.711 1.00 45.09 109 THR B N 1
ATOM 2067 C CA . THR B 1 110 ? 54.624 28.246 53.289 1.00 47.64 109 THR B CA 1
ATOM 2068 C C . THR B 1 110 ? 53.321 27.540 52.899 1.00 47.38 109 THR B C 1
ATOM 2069 O O . THR B 1 110 ? 53.165 26.318 53.128 1.00 47.59 109 THR B O 1
ATOM 2073 N N . ALA B 1 111 ? 52.386 28.317 52.338 1.00 45.80 110 ALA B N 1
ATOM 2074 C CA . ALA B 1 111 ? 51.130 27.769 51.801 1.00 45.28 110 ALA B CA 1
ATOM 2075 C C . ALA B 1 111 ? 51.506 26.974 50.556 1.00 43.42 110 ALA B C 1
ATOM 2076 O O . ALA B 1 111 ? 52.550 27.237 49.953 1.00 43.08 110 ALA B O 1
ATOM 2078 N N . TYR B 1 112 ? 50.669 26.009 50.178 1.00 44.27 111 TYR B N 1
ATOM 2079 C CA . TYR B 1 112 ? 50.963 25.125 49.024 1.00 45.23 111 TYR B CA 1
ATOM 2080 C C . TYR B 1 112 ? 51.340 25.872 47.741 1.00 46.41 111 TYR B C 1
ATOM 2081 O O . TYR B 1 112 ? 52.176 25.396 46.977 1.00 48.52 111 TYR B O 1
ATOM 2090 N N . TRP B 1 113 ? 50.737 27.052 47.553 1.00 47.83 112 TRP B N 1
ATOM 2091 C CA . TRP B 1 113 ? 51.010 27.964 46.426 1.00 47.83 112 TRP B CA 1
ATOM 2092 C C . TRP B 1 113 ? 52.304 28.808 46.562 1.00 49.28 112 TRP B C 1
ATOM 2093 O O . TRP B 1 113 ? 52.492 29.770 45.812 1.00 49.78 112 TRP B O 1
ATOM 2104 N N . GLY B 1 114 ? 53.166 28.486 47.530 1.00 49.57 113 GLY B N 1
ATOM 2105 C CA . GLY B 1 114 ? 54.486 29.097 47.640 1.00 50.60 113 GLY B CA 1
ATOM 2106 C C . GLY B 1 114 ? 54.676 30.446 48.293 1.00 50.35 113 GLY B C 1
ATOM 2107 O O . GLY B 1 114 ? 55.808 30.918 48.358 1.00 50.95 113 GLY B O 1
ATOM 2108 N N . ILE B 1 115 ? 53.601 31.092 48.738 1.00 50.73 114 ILE B N 1
ATOM 2109 C CA . ILE B 1 115 ? 53.712 32.374 49.453 1.00 50.04 114 ILE B CA 1
ATOM 2110 C C . ILE B 1 115 ? 53.856 31.979 50.923 1.00 49.43 114 ILE B C 1
ATOM 2111 O O . ILE B 1 115 ? 53.222 31.009 51.364 1.00 51.41 114 ILE B O 1
ATOM 2116 N N . SER B 1 116 ? 54.717 32.694 51.655 1.00 48.85 115 SER B N 1
ATOM 2117 C CA . SER B 1 116 ? 54.983 32.426 53.078 1.00 46.83 115 SER B CA 1
ATOM 2118 C C . SER B 1 116 ? 54.514 33.563 53.979 1.00 46.83 115 SER B C 1
ATOM 2119 O O . SER B 1 116 ? 54.513 34.736 53.576 1.00 47.02 115 SER B O 1
ATOM 2122 N N . TYR B 1 117 ? 54.087 33.176 55.188 1.00 47.06 116 TYR B N 1
ATOM 2123 C CA . TYR B 1 117 ? 53.557 34.076 56.231 1.00 47.05 116 TYR B CA 1
ATOM 2124 C C . TYR B 1 117 ? 54.021 33.551 57.582 1.00 44.39 116 TYR B C 1
ATOM 2125 O O . TYR B 1 117 ? 54.334 32.360 57.711 1.00 43.11 116 TYR B O 1
ATOM 2134 N N . SER B 1 118 ? 54.045 34.430 58.585 1.00 41.75 117 SER B N 1
ATOM 2135 C CA . SER B 1 118 ? 54.250 33.993 59.961 1.00 40.46 117 SER B CA 1
ATOM 2136 C C . SER B 1 118 ? 52.913 33.375 60.380 1.00 40.23 117 SER B C 1
ATOM 2137 O O . SER B 1 118 ? 51.884 33.622 59.745 1.00 41.86 117 SER B O 1
ATOM 2140 N N . ARG B 1 119 ? 52.893 32.584 61.440 1.00 39.86 118 ARG B N 1
ATOM 2141 C CA . ARG B 1 119 ? 51.619 32.019 61.885 1.00 38.22 118 ARG B CA 1
ATOM 2142 C C . ARG B 1 119 ? 50.632 33.112 62.280 1.00 36.70 118 ARG B C 1
ATOM 2143 O O . ARG B 1 119 ? 49.454 32.997 61.941 1.00 38.05 118 ARG B O 1
ATOM 2151 N N . PHE B 1 120 ? 51.108 34.172 62.944 1.00 36.42 119 PHE B N 1
ATOM 2152 C CA . PHE B 1 120 ? 50.240 35.297 63.309 1.00 36.79 119 PHE B CA 1
ATOM 2153 C C . PHE B 1 120 ? 49.705 36.027 62.072 1.00 36.34 119 PHE B C 1
ATOM 2154 O O . PHE B 1 120 ? 48.521 36.331 62.009 1.00 35.44 119 PHE B O 1
ATOM 2162 N N . GLU B 1 121 ? 50.585 36.312 61.117 1.00 38.37 120 GLU B N 1
ATOM 2163 C CA . GLU B 1 121 ? 50.179 36.914 59.836 1.00 40.90 120 GLU B CA 1
ATOM 2164 C C . GLU B 1 121 ? 49.099 36.091 59.147 1.00 39.42 120 GLU B C 1
ATOM 2165 O O . GLU B 1 121 ? 48.137 36.654 58.637 1.00 41.70 120 GLU B O 1
ATOM 2171 N N . TRP B 1 122 ? 49.261 34.767 59.141 1.00 39.06 121 TRP B N 1
ATOM 2172 C CA . TRP B 1 122 ? 48.272 33.881 58.524 1.00 38.85 121 TRP B CA 1
ATOM 2173 C C . TRP B 1 122 ? 46.917 33.933 59.280 1.00 35.28 121 TRP B C 1
ATOM 2174 O O . TRP B 1 122 ? 45.866 33.892 58.648 1.00 32.76 121 TRP B O 1
ATOM 2185 N N . LEU B 1 123 ? 46.938 34.074 60.606 1.00 30.67 122 LEU B N 1
ATOM 2186 C CA . LEU B 1 123 ? 45.699 34.218 61.364 1.00 29.72 122 LEU B CA 1
ATOM 2187 C C . LEU B 1 123 ? 44.947 35.471 60.904 1.00 29.99 122 LEU B C 1
ATOM 2188 O O . LEU B 1 123 ? 43.723 35.433 60.773 1.00 33.37 122 LEU B O 1
ATOM 2193 N N . LEU B 1 124 ? 45.677 36.561 60.665 1.00 30.11 123 LEU B N 1
ATOM 2194 C CA . LEU B 1 124 ? 45.080 37.812 60.177 1.00 31.40 123 LEU B CA 1
ATOM 2195 C C . LEU B 1 124 ? 44.528 37.646 58.747 1.00 32.06 123 LEU B C 1
ATOM 2196 O O . LEU B 1 124 ? 43.545 38.285 58.390 1.00 32.45 123 LEU B O 1
ATOM 2201 N N . GLU B 1 125 ? 45.174 36.798 57.950 1.00 32.67 124 GLU B N 1
ATOM 2202 C CA . GLU B 1 125 ? 44.659 36.436 56.596 1.00 35.09 124 GLU B CA 1
ATOM 2203 C C . GLU B 1 125 ? 43.368 35.634 56.697 1.00 34.63 124 GLU B C 1
ATOM 2204 O O . GLU B 1 125 ? 42.538 35.790 55.829 1.00 34.02 124 GLU B O 1
ATOM 2210 N N . ILE B 1 126 ? 43.201 34.803 57.746 1.00 36.15 125 ILE B N 1
ATOM 2211 C CA . ILE B 1 126 ? 41.945 34.031 57.956 1.00 36.43 125 ILE B CA 1
ATOM 2212 C C . ILE B 1 126 ? 40.831 35.015 58.259 1.00 35.41 125 ILE B C 1
ATOM 2213 O O . ILE B 1 126 ? 39.741 34.903 57.715 1.00 35.61 125 ILE B O 1
ATOM 2218 N N . VAL B 1 127 ? 41.115 35.946 59.169 1.00 35.32 126 VAL B N 1
ATOM 2219 C CA . VAL B 1 127 ? 40.178 36.999 59.533 1.00 34.84 126 VAL B CA 1
ATOM 2220 C C . VAL B 1 127 ? 39.751 37.802 58.280 1.00 34.31 126 VAL B C 1
ATOM 2221 O O . VAL B 1 127 ? 38.576 37.984 58.045 1.00 33.59 126 VAL B O 1
ATOM 2225 N N . ALA B 1 128 ? 40.713 38.251 57.486 1.00 34.43 127 ALA B N 1
ATOM 2226 C CA . ALA B 1 128 ? 40.421 39.000 56.256 1.00 35.75 127 ALA B CA 1
ATOM 2227 C C . ALA B 1 128 ? 39.575 38.170 55.250 1.00 37.65 127 ALA B C 1
ATOM 2228 O O . ALA B 1 128 ? 38.597 38.676 54.691 1.00 39.50 127 ALA B O 1
ATOM 2230 N N . HIS B 1 129 ? 39.971 36.904 55.053 1.00 38.44 128 HIS B N 1
ATOM 2231 C CA . HIS B 1 129 ? 39.302 35.904 54.179 1.00 37.39 128 HIS B CA 1
ATOM 2232 C C . HIS B 1 129 ? 37.837 35.746 54.585 1.00 34.55 128 HIS B C 1
ATOM 2233 O O . HIS B 1 129 ? 36.936 35.831 53.744 1.00 32.46 128 HIS B O 1
ATOM 2240 N N . PHE B 1 130 ? 37.605 35.538 55.878 1.00 28.03 129 PHE B N 1
ATOM 2241 C CA . PHE B 1 130 ? 36.269 35.317 56.402 1.00 26.28 129 PHE B CA 1
ATOM 2242 C C . PHE B 1 130 ? 35.390 36.551 56.255 1.00 26.15 129 PHE B C 1
ATOM 2243 O O . PHE B 1 130 ? 34.252 36.425 55.827 1.00 30.86 129 PHE B O 1
ATOM 2251 N N . TYR B 1 131 ? 35.889 37.729 56.637 1.00 25.47 130 TYR B N 1
ATOM 2252 C CA . TYR B 1 131 ? 35.129 38.966 56.486 1.00 25.40 130 TYR B CA 1
ATOM 2253 C C . TYR B 1 131 ? 34.912 39.311 54.984 1.00 29.30 130 TYR B C 1
ATOM 2254 O O . TYR B 1 131 ? 33.845 39.807 54.620 1.00 29.47 130 TYR B O 1
ATOM 2263 N N . HIS B 1 132 ? 35.898 39.036 54.132 1.00 27.40 131 HIS B N 1
ATOM 2264 C CA . HIS B 1 132 ? 35.754 39.315 52.691 1.00 31.43 131 HIS B CA 1
ATOM 2265 C C . HIS B 1 132 ? 34.579 38.499 52.202 1.00 30.74 131 HIS B C 1
ATOM 2266 O O . HIS B 1 132 ? 33.594 39.070 51.790 1.00 34.19 131 HIS B O 1
ATOM 2273 N N . HIS B 1 133 ? 34.649 37.186 52.380 1.00 33.15 132 HIS B N 1
ATOM 2274 C CA . HIS B 1 133 ? 33.597 36.269 51.944 1.00 36.23 132 HIS B CA 1
ATOM 2275 C C . HIS B 1 133 ? 32.237 36.489 52.605 1.00 35.17 132 HIS B C 1
ATOM 2276 O O . HIS B 1 133 ? 31.221 36.345 51.946 1.00 31.84 132 HIS B O 1
ATOM 2283 N N . ARG B 1 134 ? 32.221 36.840 53.893 1.00 37.24 133 ARG B N 1
ATOM 2284 C CA . ARG B 1 134 ? 30.976 37.175 54.602 1.00 37.31 133 ARG B CA 1
ATOM 2285 C C . ARG B 1 134 ? 30.359 38.447 54.008 1.00 35.84 133 ARG B C 1
ATOM 2286 O O . ARG B 1 134 ? 29.138 38.560 53.964 1.00 37.88 133 ARG B O 1
ATOM 2294 N N . GLY B 1 135 ? 31.201 39.387 53.559 1.00 33.81 134 GLY B N 1
ATOM 2295 C CA . GLY B 1 135 ? 30.762 40.606 52.909 1.00 33.06 134 GLY B CA 1
ATOM 2296 C C . GLY B 1 135 ? 30.159 40.363 51.526 1.00 33.53 134 GLY B C 1
ATOM 2297 O O . GLY B 1 135 ? 29.197 41.021 51.157 1.00 34.94 134 GLY B O 1
ATOM 2298 N N . GLN B 1 136 ? 30.730 39.442 50.758 1.00 34.20 135 GLN B N 1
ATOM 2299 C CA . GLN B 1 136 ? 30.181 39.048 49.431 1.00 35.01 135 GLN B CA 1
ATOM 2300 C C . GLN B 1 136 ? 28.752 38.510 49.587 1.00 37.89 135 GLN B C 1
ATOM 2301 O O . GLN B 1 136 ? 27.836 38.925 48.872 1.00 37.03 135 GLN B O 1
ATOM 2307 N N . ILE B 1 137 ? 28.592 37.597 50.547 1.00 41.22 136 ILE B N 1
ATOM 2308 C CA . ILE B 1 137 ? 27.305 36.996 50.885 1.00 43.49 136 ILE B CA 1
ATOM 2309 C C . ILE B 1 137 ? 26.320 38.066 51.371 1.00 45.67 136 ILE B C 1
ATOM 2310 O O . ILE B 1 137 ? 25.206 38.142 50.865 1.00 47.17 136 ILE B O 1
ATOM 2315 N N . HIS B 1 138 ? 26.752 38.894 52.322 1.00 47.74 137 HIS B N 1
ATOM 2316 C CA . HIS B 1 138 ? 25.912 39.948 52.913 1.00 48.91 137 HIS B CA 1
ATOM 2317 C C . HIS B 1 138 ? 25.242 40.888 51.899 1.00 49.55 137 HIS B C 1
ATOM 2318 O O . HIS B 1 138 ? 24.054 41.176 52.030 1.00 51.02 137 HIS B O 1
ATOM 2325 N N . ILE B 1 139 ? 25.999 41.356 50.910 1.00 49.62 138 ILE B N 1
ATOM 2326 C CA . ILE B 1 139 ? 25.461 42.267 49.891 1.00 49.06 138 ILE B CA 1
ATOM 2327 C C . ILE B 1 139 ? 24.537 41.534 48.906 1.00 49.90 138 ILE B C 1
ATOM 2328 O O . ILE B 1 139 ? 23.573 42.128 48.433 1.00 51.60 138 ILE B O 1
ATOM 2333 N N . LEU B 1 140 ? 24.838 40.272 48.584 1.00 50.29 139 LEU B N 1
ATOM 2334 C CA . LEU B 1 140 ? 23.967 39.459 47.715 1.00 50.44 139 LEU B CA 1
ATOM 2335 C C . LEU B 1 140 ? 22.627 39.227 48.414 1.00 50.59 139 LEU B C 1
ATOM 2336 O O . LEU B 1 140 ? 21.599 39.188 47.743 1.00 49.64 139 LEU B O 1
ATOM 2340 N N . LEU B 1 141 ? 22.647 39.092 49.748 1.00 51.39 140 LEU B N 1
ATOM 2341 C CA . LEU B 1 141 ? 21.422 38.946 50.557 1.00 52.42 140 LEU B CA 1
ATOM 2342 C C . LEU B 1 141 ? 20.578 40.226 50.523 1.00 54.01 140 LEU B C 1
ATOM 2343 O O . LEU B 1 141 ? 19.389 40.150 50.263 1.00 56.83 140 LEU B O 1
ATOM 2348 N N . CYS B 1 142 ? 21.185 41.386 50.766 1.00 54.95 141 CYS B N 1
ATOM 2349 C CA . CYS B 1 142 ? 20.476 42.680 50.676 1.00 55.97 141 CYS B CA 1
ATOM 2350 C C . CYS B 1 142 ? 19.926 42.993 49.268 1.00 58.28 141 CYS B C 1
ATOM 2351 O O . CYS B 1 142 ? 18.900 43.663 49.141 1.00 59.16 141 CYS B O 1
ATOM 2354 N N . GLU B 1 143 ? 20.617 42.507 48.235 1.00 60.61 142 GLU B N 1
ATOM 2355 C CA . GLU B 1 143 ? 20.258 42.744 46.823 1.00 62.78 142 GLU B CA 1
ATOM 2356 C C . GLU B 1 143 ? 19.137 41.861 46.250 1.00 64.75 142 GLU B C 1
ATOM 2357 O O . GLU B 1 143 ? 18.294 42.365 45.501 1.00 64.87 142 GLU B O 1
ATOM 2363 N N . HIS B 1 144 ? 19.140 40.567 46.591 1.00 66.66 143 HIS B N 1
ATOM 2364 C CA . HIS B 1 144 ? 18.184 39.563 46.048 1.00 67.38 143 HIS B CA 1
ATOM 2365 C C . HIS B 1 144 ? 17.242 38.864 47.054 1.00 68.89 143 HIS B C 1
ATOM 2366 O O . HIS B 1 144 ? 16.417 38.039 46.655 1.00 68.42 143 HIS B O 1
ATOM 2381 N N . LYS B 1 146 ? 15.703 39.343 51.600 1.00 76.02 145 LYS B N 1
ATOM 2382 C CA . LYS B 1 146 ? 15.469 40.306 52.681 1.00 77.96 145 LYS B CA 1
ATOM 2383 C C . LYS B 1 146 ? 16.826 40.747 53.285 1.00 78.98 145 LYS B C 1
ATOM 2384 O O . LYS B 1 146 ? 17.801 39.989 53.278 1.00 78.17 145 LYS B O 1
ATOM 2386 N N . ASP B 1 147 ? 16.870 41.981 53.781 1.00 79.57 146 ASP B N 1
ATOM 2387 C CA . ASP B 1 147 ? 18.056 42.553 54.426 1.00 80.60 146 ASP B CA 1
ATOM 2388 C C . ASP B 1 147 ? 18.151 41.906 55.836 1.00 81.49 146 ASP B C 1
ATOM 2389 O O . ASP B 1 147 ? 17.175 41.960 56.587 1.00 81.99 146 ASP B O 1
ATOM 2394 N N . PRO B 1 148 ? 19.303 41.284 56.200 1.00 82.57 147 PRO B N 1
ATOM 2395 C CA . PRO B 1 148 ? 19.466 40.688 57.549 1.00 83.67 147 PRO B CA 1
ATOM 2396 C C . PRO B 1 148 ? 19.882 41.751 58.595 1.00 85.28 147 PRO B C 1
ATOM 2397 O O . PRO B 1 148 ? 19.730 42.948 58.330 1.00 85.73 147 PRO B O 1
ATOM 2401 N N . ASN B 1 149 ? 20.333 41.331 59.788 1.00 86.83 148 ASN B N 1
ATOM 2402 C CA . ASN B 1 149 ? 20.844 42.255 60.837 1.00 86.97 148 ASN B CA 1
ATOM 2403 C C . ASN B 1 149 ? 22.108 41.737 61.561 1.00 87.01 148 ASN B C 1
ATOM 2404 O O . ASN B 1 149 ? 22.088 40.633 62.125 1.00 86.83 148 ASN B O 1
ATOM 2409 N N . ILE B 1 150 ? 23.184 42.542 61.528 1.00 86.24 149 ILE B N 1
ATOM 2410 C CA . ILE B 1 150 ? 24.459 42.260 62.228 1.00 86.05 149 ILE B CA 1
ATOM 2411 C C . ILE B 1 150 ? 24.419 42.922 63.614 1.00 84.88 149 ILE B C 1
ATOM 2412 O O . ILE B 1 150 ? 23.355 43.086 64.218 1.00 82.42 149 ILE B O 1
#

B-factor: mean 48.61, std 14.02, range [9.29, 103.5]

Nearest PDB structures (foldseek):
  2p1a-assembly1_A  TM=1.007E+00  e=1.353E-18  Bacillus cereus ATCC 10987
  2p1a-assembly1_B  TM=9.809E-01  e=3.758E-16  Bacillus cereus ATCC 10987
  2hkv-assembly1_A-2  TM=8.479E-01  e=4.153E-05  Exiguobacterium sibiricum 255-15
  3di5-assembly1_A  TM=6.483E-01  e=9.808E-03  Bacillus cereus ATCC 10987
  2nsf-assembly1_A  TM=6.966E-01  e=1.923E-01  Corynebacterium glutamicum

Secondary structure (DSSP, 8-state):
--HHHHHHHHHHHHHHHH--TTS-HHHHHH-SSS-SS-S---HHHHTHHHHHHHHHTT--HHHHHHHHHHS--SSS------HHHHHHHHHHTT--HHHHH--B-TTS-B--HHHHHHHHHHHHHHHHHHHHHHTT-/--HHHHHHHHHHHHHHHH--TTS-HHHHHH---SSSS-S---HHHHHHHHHHHHHHTT--HHHHHHHHHHHS-SSS------HHHHHHHHHHHH--HHHHH--B-TTS-B--HHHHHHHHHHHHHHHHHHHHHHHHH------

Radius of gyration: 19.09 Å; Cα contacts (8 Å, |Δi|>4): 327; chains: 2; bounding box: 43×50×43 Å

Solvent-accessible surface area: 13633 Å² total

Foldseek 3Di:
DLLVVLLVLVVVLLVVLLVLVVDALVRQQCAPPPDPDGNNLSLQLLCLLVLLVCQFVPDAPVVSVCCSVPVRDPGSVVSVSCVSSVVSSVVSVPDDVVQQQPGAGNVGDDDRVVVSSVVSSVVSVVVVVVSVVRVVD/DLLVVLLVLVVVLLVVLLLLVVDAPCRFQVQDQPDPDTLLLSLVLLCLLVLLVCQQVPHAPVRSVVCCVPPRDPGSVNSVSVVSSVVNSVVSVPDDVVQQQPGAGNVGDDDRNVRSSVVSSVVNVVVSVVSQVSCVVSVRRDD

Sequence (280 aa):
GFVQSALHQLKVAVDTTSIQLDQYTEIDLKIAPIQSKRSLFEYAHLSLICHADLLILNGSTEKEELHTFYKEQTPETIAQQKTIQGYDLLSSKTFLSYSNEQLAEKTAYWGISYSRFEWLLEIVAHFYHHHRGQIHILLCEGFVQSALHQLKVAVDTSIQLDQYTEIDLKIAPIQSKRRSLFEYAHHLSLICHADLLLILNGSTEKELHTFYKEQTPETTIAQQKTIQGYDLLSKTFLSYSNEQLAEKTAYWGISYSRFEWLLEIVAHFYHHRGQIHILLCEHKDPNI

CATH classification: 1.20.120.450

Organism: Bacillus cereus (strain ATCC 10987 / NRS 248) (NCBI:txid222523)

=== Feature glossary ===
Feature key, reading from the visual/contextual features back to the raw sequence:

Rendered structure images. Structure images are PyMOL renders from six orthogonal camera directions. Cartoon representation draws helices as coils and strands as arrows; sticks shows the backbone as bonds; surface shows the solvent-excluded envelope. Rainbow coloring maps sequence position to hue (blue→red, N→C); chain coloring assigns a distinct color per polypeptide.

Contact-map, Ramachandran, and PAE plots. Three diagnostic plots accompany the record. The Cα contact map visualizes the tertiary structure as a 2D adjacency matrix (8 Å cutoff, sequence-local contacts suppressed). The Ramachandran plot shows the distribution of backbone (φ, ψ) torsions, with points in the α and β basins reflecting secondary structure content. The PAE plot shows AlphaFold's inter-residue confidence as a color matrix.

InterPro / GO / CATH / organism. The annotation block draws on four external resources. InterPro: which protein families and domains the sequence belongs to. GO: standardized terms for what the protein does, what process it participates in, and where in the cell it acts. CATH: which structural fold it has in the CATH hierarchy. Organism: the species of origin.

Nearest PDB structures. Structural nearest neighbors (via Foldseek easy-search vs the PDB). Reported per hit: target PDB id, E-value, and alignment TM-score. A TM-score above ~0.5 is the conventional threshold for 'same fold'.

Predicted aligned error. Predicted aligned error is AlphaFold's pairwise confidence. Unlike pLDDT (per-residue), PAE is per-residue-pair and captures whether two parts of the structure are correctly placed relative to each other. Units are ångströms of expected positional error.

Solvent-accessible surface area. SASA measures how much of the protein is reachable by solvent. It is computed by rolling a water-sized probe over the atomic surface and summing the exposed area (Å²). Per-residue SASA distinguishes core (buried, low SASA) from surface (exposed, high SASA) residues; total SASA is a whole-molecule size measure.

B-factor. Crystallographic B-factors measure how much each atom's electron density is smeared out, in Å². They rise in mobile loops and surface residues and fall in the buried interior. In AlphaFold models this column is repurposed to hold pLDDT instead.

pLDDT. For AlphaFold models, the B-factor field carries pLDDT — the model's own estimate of local accuracy on a 0–100 scale. Regions with pLDDT<50 should be treated as essentially unmodeled; they often correspond to intrinsically disordered segments.

Backbone torsions (φ/ψ). φ (phi) and ψ (psi) are the two rotatable backbone dihedrals per residue: φ is the C(i-1)–N–Cα–C torsion, ψ is the N–Cα–C–N(i+1) torsion, both in degrees on (−180°, 180°]. α-helical residues cluster near (−60°, −45°); β-strand residues near (−120°, +130°). A Ramachandran plot is simply a scatter of (φ, ψ) for every residue.

Radius of gyration, Cα contacts, bounding box. Radius of gyration (Rg) is the root-mean-square distance of Cα atoms from their centroid — a single number for overall size and compactness. A globular domain of N residues has Rg ≈ 2.2·N^0.38 Å; an extended or disordered chain has a much larger Rg. The Cα contact count is the number of residue pairs whose Cα atoms are within 8 Å and are more than four positions apart in sequence — a standard proxy for tertiary packing density. The bounding box is the smallest axis-aligned box enclosing all Cα atoms.

Secondary structure (3-state, P-SEA). Three-state secondary structure (P-SEA) collapses the eight DSSP classes into helix (a), strand (b), and coil (c). P-SEA assigns these from Cα geometry alone — distances and angles — without requiring backbone oxygens, so it works on any Cα trace.

Secondary structure (8-state, DSSP). Secondary structure is the local, repeating backbone conformation. DSSP classifies it into eight states by reading the hydrogen-bond network: three helix types (H, G, I), two β types (E, B), two non-regular types (T, S), and unstructured coil (-).

Foldseek 3Di. The Foldseek 3Di string encodes local tertiary geometry as a 20-letter alphabet — one character per residue — derived from the relative positions of nearby Cα atoms. Unlike the amino-acid sequence, 3Di is a direct function of the 3D structure, so two proteins with the same fold have similar 3Di strings even at low sequence identity.

mmCIF coordinates. Structure coordinates are given as an mmCIF _atom_site loop: one row per atom with element, residue name, chain id, sequence number, and x/y/z position in Å. Only the four main-chain atoms per residue are included here; side chains are omitted to keep the record compact.

Sequence. This is the polypeptide sequence — one letter per residue, N-terminus first. Length ranges from a few dozen residues for small domains to over a thousand for large multi-domain proteins.